Protein AF-A0A9E2QJY9-F1 (afdb_monomer)

Secondary structure (DSSP, 8-state):
-HHHHHHHHHHHHHHHHHHHHHHHHHHHHHHHHHHHHHHHHTT---HHHHHHHHHHHHHHHHH-TT-HHHHHHHHHHHHHHHHTT-HHHHHHHHHHHHHH-TTSHHHHHHHHHHHHHHHHTS--HHHHHHHHHHHHHHHTTT-HHHHHHHHHHHHSTT--HHHHHHHHHHHHHHHHHHH--

Solvent-accessible surface area (backbone atoms only — not comparable to full-atom values): 9740 Å² total; per-residue (Å²): 113,76,67,60,57,54,56,54,56,61,58,58,60,58,60,60,53,53,59,54,48,54,55,48,54,54,52,53,52,49,51,48,53,53,50,48,51,54,36,46,76,72,76,41,84,56,62,68,59,50,52,50,48,46,51,54,42,50,52,51,26,70,77,34,60,83,42,66,65,29,38,50,49,37,50,53,47,22,52,55,26,46,79,67,70,38,48,72,62,15,43,56,41,32,52,46,29,40,73,61,30,56,88,37,84,48,20,60,51,25,31,50,50,42,16,48,42,22,34,75,73,67,64,35,45,69,59,13,53,51,29,43,49,52,35,51,74,77,40,36,86,78,42,62,68,62,37,51,51,49,55,50,47,66,77,44,66,76,58,51,72,68,56,50,51,52,54,53,52,52,53,53,51,55,55,51,54,67,73,76,108

pLDDT: mean 89.83, std 12.79, range [45.81, 98.62]

Nearest PDB structures (foldseek):
  5efr-assembly1_A  TM=7.325E-01  e=1.015E-02  Rhodothermus marinus
  2xev-assembly1_A  TM=7.440E-01  e=3.493E-02  Xanthomonas campestris
  6lys-assembly1_D  TM=7.022E-01  e=4.519E-02  Escherichia coli K-12
  3qky-assembly1_A  TM=4.818E-01  e=6.724E-03  Rhodothermus marinus DSM 4252
  8adg-assembly1_D  TM=6.715E-01  e=1.403E-01  Escherichia coli K-12

Structure (mmCIF, N/CA/C/O backbone):
data_AF-A0A9E2QJY9-F1
#
_entry.id   AF-A0A9E2QJY9-F1
#
loop_
_atom_site.group_PDB
_atom_site.id
_atom_site.type_symbol
_atom_site.label_atom_id
_atom_site.label_alt_id
_atom_site.label_comp_id
_atom_site.label_asym_id
_atom_site.label_entity_id
_atom_site.label_seq_id
_atom_site.pdbx_PDB_ins_code
_atom_site.Cartn_x
_atom_site.Cartn_y
_atom_site.Cartn_z
_atom_site.occupancy
_atom_site.B_iso_or_equiv
_atom_site.auth_seq_id
_atom_site.auth_comp_id
_atom_site.auth_asym_id
_atom_site.auth_atom_id
_atom_site.pdbx_PDB_model_num
ATOM 1 N N . MET A 1 1 ? 27.625 -37.042 -28.806 1.00 55.66 1 MET A N 1
ATOM 2 C CA . MET A 1 1 ? 28.370 -36.495 -27.646 1.00 55.66 1 MET A CA 1
ATOM 3 C C . MET A 1 1 ? 28.854 -35.054 -27.861 1.00 55.66 1 MET A C 1
ATOM 5 O O . MET A 1 1 ? 28.516 -34.231 -27.030 1.00 55.66 1 MET A O 1
ATOM 9 N N . ARG A 1 2 ? 29.532 -34.687 -28.970 1.00 52.53 2 ARG A N 1
ATOM 10 C CA . ARG A 1 2 ? 29.969 -33.284 -29.223 1.00 52.53 2 ARG A CA 1
ATOM 11 C C . ARG A 1 2 ? 28.833 -32.258 -29.408 1.00 52.53 2 ARG A C 1
ATOM 13 O O . ARG A 1 2 ? 28.999 -31.115 -29.020 1.00 52.53 2 ARG A O 1
ATOM 20 N N . TYR A 1 3 ? 27.671 -32.642 -29.941 1.00 50.72 3 TYR A N 1
ATOM 21 C CA . TYR A 1 3 ? 26.527 -31.722 -30.095 1.00 50.72 3 TYR A CA 1
ATOM 22 C C . TYR A 1 3 ? 25.765 -31.462 -28.783 1.00 50.72 3 TYR A C 1
ATOM 24 O O . TYR A 1 3 ? 25.207 -30.385 -28.604 1.00 50.72 3 TYR A O 1
ATOM 32 N N . LEU A 1 4 ? 25.810 -32.406 -27.832 1.00 45.81 4 LEU A N 1
ATOM 33 C CA . LEU A 1 4 ? 25.201 -32.247 -26.504 1.00 45.81 4 LEU A CA 1
ATOM 34 C C . LEU A 1 4 ? 25.942 -31.184 -25.673 1.00 45.81 4 LEU A C 1
ATOM 36 O O . LEU A 1 4 ? 25.318 -30.420 -24.944 1.00 45.81 4 LEU A O 1
ATOM 40 N N . THR A 1 5 ? 27.268 -31.097 -25.825 1.00 49.28 5 THR A N 1
ATOM 41 C CA . THR A 1 5 ? 28.099 -30.105 -25.128 1.00 49.28 5 THR A CA 1
ATOM 42 C C . THR A 1 5 ? 27.927 -28.693 -25.695 1.00 49.28 5 THR A C 1
ATOM 44 O O . THR A 1 5 ? 27.894 -27.743 -24.922 1.00 49.28 5 THR A O 1
ATOM 47 N N . TYR A 1 6 ? 27.732 -28.530 -27.013 1.00 53.91 6 TYR A N 1
ATOM 48 C CA . TYR A 1 6 ? 27.397 -27.217 -27.594 1.00 53.91 6 TYR A CA 1
ATOM 49 C C . TYR A 1 6 ? 25.983 -26.757 -27.213 1.00 53.91 6 TYR A C 1
ATOM 51 O O . TYR A 1 6 ? 25.780 -25.573 -26.950 1.00 53.91 6 TYR A O 1
ATOM 59 N N . SER A 1 7 ? 25.029 -27.688 -27.101 1.00 55.06 7 SER A N 1
ATOM 60 C CA . SER A 1 7 ? 23.661 -27.377 -26.670 1.00 55.06 7 SER A CA 1
ATOM 61 C C . SER A 1 7 ? 23.597 -26.836 -25.234 1.00 55.06 7 SER A C 1
ATOM 63 O O . SER A 1 7 ? 22.768 -25.978 -24.952 1.00 55.06 7 SER A O 1
ATOM 65 N N . LEU A 1 8 ? 24.489 -27.275 -24.336 1.00 52.56 8 LEU A N 1
ATOM 66 C CA . LEU A 1 8 ? 24.578 -26.764 -22.959 1.00 52.56 8 LEU A CA 1
ATOM 67 C C . LEU A 1 8 ? 25.229 -25.370 -22.869 1.00 52.56 8 LEU A C 1
ATOM 69 O O . LEU A 1 8 ? 24.851 -24.572 -22.015 1.00 52.56 8 LEU A O 1
ATOM 73 N N . ILE A 1 9 ? 26.165 -25.044 -23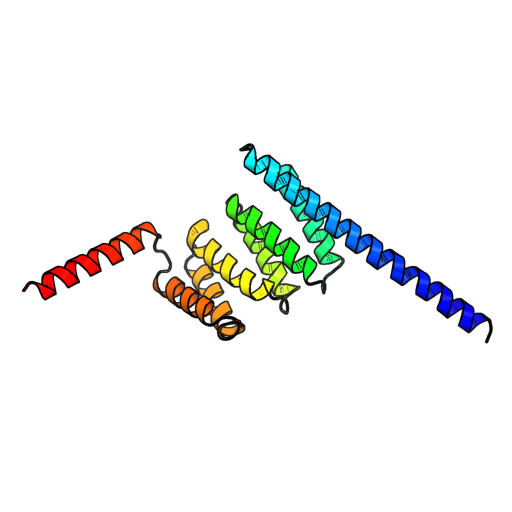.767 1.00 55.25 9 ILE A N 1
ATOM 74 C CA . ILE A 1 9 ? 26.870 -23.748 -23.773 1.00 55.25 9 ILE A CA 1
ATOM 75 C C . ILE A 1 9 ? 25.975 -22.616 -24.311 1.00 55.25 9 ILE A C 1
ATOM 77 O O . ILE A 1 9 ? 26.031 -21.497 -23.804 1.00 55.25 9 ILE A O 1
ATOM 81 N N . VAL A 1 10 ? 25.101 -22.894 -25.286 1.00 54.91 10 VAL A N 1
ATOM 82 C CA . VAL A 1 10 ? 24.180 -21.885 -25.850 1.00 54.91 10 VAL A CA 1
ATOM 83 C C . VAL A 1 10 ? 23.044 -21.528 -24.877 1.00 54.91 10 VAL A C 1
ATOM 85 O O . VAL A 1 10 ? 22.648 -20.367 -24.801 1.00 54.91 10 VAL A O 1
ATOM 88 N N . ILE A 1 11 ? 22.571 -22.482 -24.065 1.00 54.56 11 ILE A N 1
ATOM 89 C CA . ILE A 1 11 ? 21.522 -22.247 -23.054 1.00 54.56 11 ILE A CA 1
ATOM 90 C C . ILE A 1 11 ? 22.051 -21.393 -21.881 1.00 54.56 11 ILE A C 1
ATOM 92 O O . ILE A 1 11 ? 21.324 -20.553 -21.351 1.00 54.56 11 ILE A O 1
ATOM 96 N N . GLY A 1 12 ? 23.334 -21.525 -21.520 1.00 52.91 12 GLY A N 1
ATOM 97 C CA . GLY A 1 12 ? 23.960 -20.729 -20.452 1.00 52.91 12 GLY A CA 1
ATOM 98 C C . GLY A 1 12 ? 24.120 -19.231 -20.766 1.00 52.91 12 GLY A C 1
ATOM 99 O O . GLY A 1 12 ? 24.096 -18.408 -19.853 1.00 52.91 12 GLY A O 1
ATOM 100 N N . LEU A 1 13 ? 24.231 -18.852 -22.046 1.00 54.75 13 LEU A N 1
ATOM 101 C CA . LEU A 1 13 ? 24.382 -17.453 -22.481 1.00 54.75 13 LEU A CA 1
ATOM 102 C C . LEU A 1 13 ? 23.067 -16.650 -22.434 1.00 54.75 13 LEU A C 1
ATOM 104 O O . LEU A 1 13 ? 23.107 -15.443 -22.206 1.00 54.75 13 LEU A O 1
ATOM 108 N N . PHE A 1 14 ? 21.906 -17.301 -22.573 1.00 54.91 14 PHE A N 1
ATOM 109 C CA . PHE A 1 14 ? 20.594 -16.634 -22.512 1.00 54.91 14 PHE A CA 1
ATOM 110 C C . PHE A 1 14 ? 20.150 -16.269 -21.086 1.00 54.91 14 PHE A C 1
ATOM 112 O O . PHE A 1 14 ? 19.439 -15.285 -20.893 1.00 54.91 14 PHE A O 1
ATOM 119 N N . ALA A 1 15 ? 20.592 -17.009 -20.067 1.00 56.97 15 ALA A N 1
ATOM 120 C CA . ALA A 1 15 ? 20.205 -16.731 -18.681 1.00 56.97 15 ALA A CA 1
ATOM 121 C C . ALA A 1 15 ? 20.888 -15.470 -18.103 1.00 56.97 15 ALA A C 1
ATOM 123 O O . ALA A 1 15 ? 20.321 -14.788 -17.249 1.00 56.97 15 ALA A O 1
ATOM 124 N N . MET A 1 16 ? 22.091 -15.117 -18.581 1.00 55.09 16 MET A N 1
ATOM 125 C CA . MET A 1 16 ? 22.857 -13.974 -18.054 1.00 55.09 16 MET A CA 1
ATOM 126 C C . MET A 1 16 ? 22.413 -12.609 -18.609 1.00 55.09 16 MET A C 1
ATOM 128 O O . MET A 1 16 ? 22.598 -11.580 -17.950 1.00 55.09 16 MET A O 1
ATOM 132 N N . THR A 1 17 ? 21.790 -12.571 -19.790 1.00 65.31 17 THR A N 1
ATOM 133 C CA . THR A 1 17 ? 21.293 -11.322 -20.395 1.00 65.31 17 THR A CA 1
ATOM 134 C C . THR A 1 17 ? 19.993 -10.854 -19.739 1.00 65.31 17 THR A C 1
ATOM 136 O O . THR A 1 17 ? 19.849 -9.666 -19.450 1.00 65.31 17 THR A O 1
ATOM 139 N N . SER A 1 18 ? 19.094 -11.785 -19.403 1.00 72.00 18 SER A N 1
ATOM 140 C CA . SER A 1 18 ? 17.811 -11.493 -18.746 1.00 72.00 18 SER A CA 1
ATOM 141 C C . SER A 1 18 ? 17.984 -10.856 -17.359 1.00 72.00 18 SER A C 1
ATOM 143 O O . SER A 1 18 ? 17.398 -9.809 -17.078 1.00 72.00 18 SER A O 1
ATOM 145 N N . CYS A 1 19 ? 18.868 -11.399 -16.513 1.00 80.19 19 CYS A N 1
ATOM 146 C CA . CYS A 1 19 ? 19.144 -10.819 -15.191 1.00 80.19 19 CYS A CA 1
ATOM 147 C C . CYS A 1 19 ? 19.730 -9.400 -15.276 1.00 80.19 19 CYS A C 1
ATOM 149 O O . CYS A 1 19 ? 19.378 -8.531 -14.476 1.00 80.19 19 CYS A O 1
ATOM 151 N N . THR A 1 20 ? 20.604 -9.152 -16.256 1.00 84.88 20 THR A N 1
ATOM 152 C CA . THR A 1 20 ? 21.191 -7.823 -16.488 1.00 84.88 20 THR A CA 1
ATOM 153 C C . THR A 1 20 ? 20.129 -6.820 -16.938 1.00 84.88 20 THR A C 1
ATOM 155 O O . THR A 1 20 ? 20.084 -5.701 -16.424 1.00 84.88 20 THR A O 1
ATOM 158 N N . GLN A 1 21 ? 19.240 -7.234 -17.845 1.00 88.88 21 GLN A N 1
ATOM 159 C CA . GLN A 1 21 ? 18.157 -6.394 -18.351 1.00 88.88 21 GLN A CA 1
ATOM 160 C C . GLN A 1 21 ? 17.148 -6.038 -17.251 1.00 88.88 21 GLN A C 1
ATOM 162 O O . GLN A 1 21 ? 16.869 -4.857 -17.057 1.00 88.88 21 GLN A O 1
ATOM 167 N N . LYS A 1 22 ? 16.690 -7.018 -16.461 1.00 91.75 22 LYS A N 1
ATOM 168 C CA . LYS A 1 22 ? 15.769 -6.785 -15.336 1.00 91.75 22 LYS A CA 1
ATOM 169 C C . LYS A 1 22 ? 16.330 -5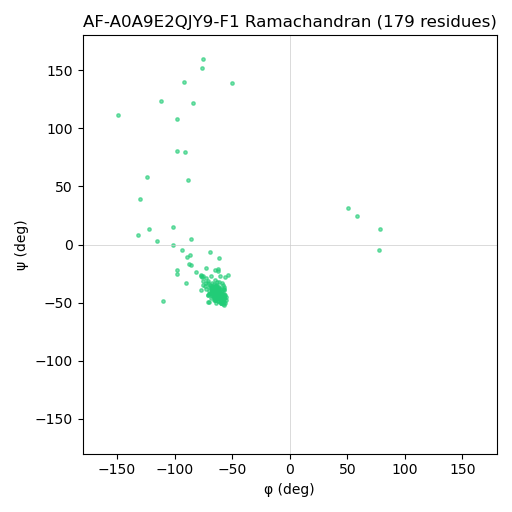.790 -14.317 1.00 91.75 22 LYS A C 1
ATOM 171 O O . LYS A 1 22 ? 15.618 -4.912 -13.833 1.00 91.75 22 LYS A O 1
ATOM 176 N N . LYS A 1 23 ? 17.621 -5.914 -13.979 1.00 92.94 23 LYS A N 1
ATOM 177 C CA . LYS A 1 23 ? 18.289 -4.994 -13.043 1.00 92.94 23 LYS A CA 1
ATOM 178 C C . LYS A 1 23 ? 18.319 -3.565 -13.585 1.00 92.94 23 LYS A C 1
ATOM 180 O O . LYS A 1 23 ? 18.124 -2.623 -12.819 1.00 92.94 23 LYS A O 1
ATOM 185 N N . LYS A 1 24 ? 18.578 -3.410 -14.885 1.00 94.75 24 LYS A N 1
ATOM 186 C CA . LYS A 1 24 ? 18.562 -2.108 -15.554 1.00 94.75 24 LYS A CA 1
ATOM 187 C C . LYS A 1 24 ? 17.155 -1.507 -15.560 1.00 94.75 24 LYS A C 1
ATOM 189 O O . LYS A 1 24 ? 17.009 -0.365 -15.151 1.00 94.75 24 LYS A O 1
ATOM 194 N N . GLU A 1 25 ? 16.147 -2.286 -15.941 1.00 95.31 25 GLU A N 1
ATOM 195 C CA . GLU A 1 25 ? 14.741 -1.860 -15.974 1.00 95.31 25 GLU A CA 1
ATOM 196 C C . GLU A 1 25 ? 14.269 -1.370 -14.597 1.00 95.31 25 GLU A C 1
ATOM 198 O O . GLU A 1 25 ? 13.794 -0.243 -14.466 1.00 95.31 25 GLU A O 1
ATOM 203 N N . TYR A 1 26 ? 14.525 -2.150 -13.539 1.00 95.69 26 TYR A N 1
ATOM 204 C CA . TYR A 1 26 ? 14.234 -1.738 -12.162 1.00 95.69 26 TYR A CA 1
ATOM 205 C C . TYR A 1 26 ? 14.939 -0.423 -11.788 1.00 95.69 26 TYR A C 1
ATOM 207 O O . TYR A 1 26 ? 14.333 0.464 -11.187 1.00 95.69 26 TYR A O 1
ATOM 215 N N . ALA A 1 27 ? 16.223 -0.279 -12.137 1.00 96.94 27 ALA A N 1
ATOM 216 C CA . ALA A 1 27 ? 16.986 0.932 -11.841 1.00 96.94 27 ALA A CA 1
ATOM 217 C C . ALA A 1 27 ? 16.457 2.158 -12.600 1.00 96.94 27 ALA A C 1
ATOM 219 O O . ALA A 1 27 ? 16.452 3.259 -12.051 1.00 96.94 27 ALA A O 1
ATOM 220 N N . ASP A 1 28 ? 16.009 1.985 -13.841 1.00 97.81 28 ASP A N 1
ATOM 221 C CA . ASP A 1 28 ? 15.441 3.070 -14.637 1.00 97.81 28 ASP A CA 1
ATOM 222 C C . ASP A 1 28 ? 14.075 3.506 -14.083 1.00 97.81 28 ASP A C 1
ATOM 224 O O . ASP A 1 28 ? 13.846 4.706 -13.933 1.00 97.81 28 ASP A O 1
ATOM 228 N N . ILE A 1 29 ? 13.231 2.567 -13.641 1.00 98.12 29 ILE A N 1
ATOM 229 C CA . ILE A 1 29 ? 11.975 2.878 -12.938 1.00 98.12 29 ILE A CA 1
ATOM 230 C C . ILE A 1 29 ? 12.237 3.632 -11.625 1.00 98.12 29 ILE A C 1
ATOM 232 O O . ILE A 1 29 ? 11.549 4.607 -11.325 1.00 98.12 29 ILE A O 1
ATOM 236 N N . GLN A 1 30 ? 13.246 3.236 -10.842 1.00 97.69 30 GLN A N 1
ATOM 237 C CA . GLN A 1 30 ? 13.597 3.964 -9.614 1.00 97.69 30 GLN A CA 1
ATOM 238 C C . GLN A 1 30 ? 13.991 5.418 -9.907 1.00 97.69 30 GLN A C 1
ATOM 240 O O . GLN A 1 30 ? 13.488 6.320 -9.245 1.00 97.69 30 GLN A O 1
ATOM 245 N N . LYS A 1 31 ? 14.768 5.677 -10.967 1.00 97.94 31 LYS A N 1
ATOM 246 C CA . LYS A 1 31 ? 15.074 7.0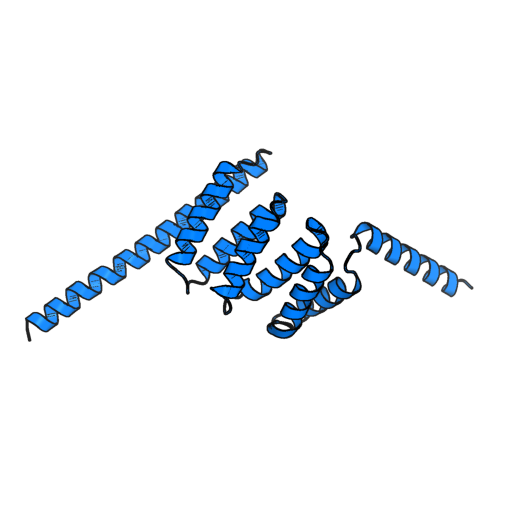59 -11.386 1.00 97.94 31 LYS A CA 1
ATOM 247 C C . LYS A 1 31 ? 13.821 7.851 -11.769 1.00 97.94 31 LYS A C 1
ATOM 249 O O . LYS A 1 31 ? 13.787 9.069 -11.584 1.00 97.94 31 LYS A O 1
ATOM 254 N N . MET A 1 32 ? 12.798 7.195 -12.323 1.00 97.38 32 MET A N 1
ATOM 255 C CA . MET A 1 32 ? 11.519 7.852 -12.609 1.00 97.38 32 MET A CA 1
ATOM 256 C C . MET A 1 32 ? 10.797 8.243 -11.315 1.00 97.38 32 MET A C 1
ATOM 258 O O . MET A 1 32 ? 10.292 9.362 -11.222 1.00 97.38 32 MET A O 1
ATOM 262 N N . PHE A 1 33 ? 10.799 7.381 -10.295 1.00 96.00 33 PHE A N 1
ATOM 263 C CA . PHE A 1 33 ? 10.293 7.739 -8.965 1.00 96.00 33 PHE A CA 1
ATOM 264 C C . PHE A 1 33 ? 11.095 8.876 -8.318 1.00 96.00 33 PHE A C 1
ATOM 266 O O . PHE A 1 33 ? 10.489 9.812 -7.799 1.00 96.00 33 PHE A O 1
ATOM 273 N N . ASP A 1 34 ? 12.425 8.862 -8.415 1.00 95.38 34 ASP A N 1
ATOM 274 C CA . ASP A 1 34 ? 13.268 9.958 -7.918 1.00 95.38 34 ASP A CA 1
ATOM 275 C C . ASP A 1 34 ? 12.918 11.282 -8.616 1.00 95.38 34 ASP A C 1
ATOM 277 O O . ASP A 1 34 ? 12.766 12.324 -7.978 1.00 95.38 34 ASP A O 1
ATOM 281 N N . THR A 1 35 ? 12.709 11.236 -9.934 1.00 94.56 35 THR A N 1
ATOM 282 C CA . THR A 1 35 ? 12.303 12.404 -10.728 1.00 94.56 35 THR A CA 1
ATOM 283 C C . THR A 1 35 ? 10.923 12.923 -10.315 1.00 94.56 35 THR A C 1
ATOM 285 O O . THR A 1 35 ? 10.734 14.138 -10.233 1.00 94.56 35 THR A O 1
ATOM 288 N N . LEU A 1 36 ? 9.962 12.035 -10.032 1.00 92.12 36 LEU A N 1
ATOM 289 C CA . LEU A 1 36 ? 8.663 12.420 -9.468 1.00 92.12 36 LEU A CA 1
ATOM 290 C C . LEU A 1 36 ? 8.840 13.120 -8.117 1.00 92.12 36 LEU A C 1
ATOM 292 O O . LEU A 1 36 ? 8.309 14.213 -7.930 1.00 92.12 36 LEU A O 1
ATOM 296 N N . GLY A 1 37 ? 9.642 12.544 -7.218 1.00 90.19 37 GLY A N 1
ATOM 297 C CA . GLY A 1 37 ? 9.929 13.124 -5.907 1.00 90.19 37 GLY A CA 1
ATOM 298 C C . GLY A 1 37 ? 10.516 14.535 -5.998 1.00 90.19 37 GLY A C 1
ATOM 299 O O . GLY A 1 37 ? 10.051 15.439 -5.304 1.00 90.19 37 GLY A O 1
ATOM 300 N N . LEU A 1 38 ? 11.472 14.758 -6.905 1.00 91.06 38 LEU A N 1
ATOM 301 C CA . LEU A 1 38 ? 12.063 16.082 -7.140 1.00 91.06 38 LEU A CA 1
ATOM 302 C C . LEU A 1 38 ? 11.041 17.102 -7.662 1.00 91.06 38 LEU A C 1
ATOM 304 O O . LEU A 1 38 ? 11.021 18.242 -7.201 1.00 91.06 38 LEU A O 1
ATOM 308 N N . LYS A 1 39 ? 10.169 16.706 -8.598 1.00 87.69 39 LYS A N 1
ATOM 309 C CA . LYS A 1 39 ? 9.112 17.588 -9.125 1.00 87.69 39 LYS A CA 1
ATOM 310 C C . LYS A 1 39 ? 8.094 17.962 -8.045 1.00 87.69 39 LYS A C 1
ATOM 312 O O . LYS A 1 39 ? 7.726 19.131 -7.930 1.00 87.69 39 LYS A O 1
ATOM 317 N N . ILE A 1 40 ? 7.715 17.001 -7.204 1.00 85.69 40 ILE A N 1
ATOM 318 C CA . ILE A 1 40 ? 6.808 17.227 -6.071 1.00 85.69 40 ILE A CA 1
ATOM 319 C C . ILE A 1 40 ? 7.432 18.199 -5.062 1.00 85.69 40 ILE A C 1
ATOM 321 O O . ILE A 1 40 ? 6.754 19.121 -4.613 1.00 85.69 40 ILE A O 1
ATOM 325 N N . GLN A 1 41 ? 8.727 18.063 -4.753 1.00 87.44 41 GLN A N 1
ATOM 326 C CA . GLN A 1 41 ? 9.446 19.011 -3.885 1.00 87.44 41 GLN A CA 1
ATOM 327 C C . GLN A 1 41 ? 9.458 20.441 -4.442 1.00 87.44 41 GLN A C 1
ATOM 329 O O . GLN A 1 41 ? 9.524 21.400 -3.679 1.00 87.44 41 GLN A O 1
ATOM 334 N N . GLN A 1 42 ? 9.359 20.591 -5.762 1.00 88.06 42 GLN A N 1
ATOM 335 C CA . GLN A 1 42 ? 9.243 21.882 -6.442 1.00 88.06 42 GLN A CA 1
ATOM 336 C C . GLN A 1 42 ? 7.792 22.392 -6.530 1.00 88.06 42 GLN A C 1
ATOM 338 O O . GLN A 1 42 ? 7.542 23.421 -7.154 1.00 88.06 42 GLN A O 1
ATOM 343 N N . GLY A 1 43 ? 6.831 21.693 -5.916 1.00 83.00 43 GLY A N 1
ATOM 344 C CA . GLY A 1 43 ? 5.411 22.050 -5.916 1.00 83.00 43 GLY A CA 1
ATOM 345 C C . GLY A 1 43 ? 4.671 21.693 -7.208 1.00 83.00 43 GLY A C 1
ATOM 346 O O . GLY A 1 43 ? 3.557 22.170 -7.419 1.00 83.00 43 GLY A O 1
ATOM 347 N N . TYR A 1 44 ? 5.265 20.871 -8.078 1.00 83.00 44 TYR A N 1
ATOM 348 C CA . TYR A 1 44 ? 4.701 20.508 -9.376 1.00 83.00 44 TYR A CA 1
ATOM 349 C C . TYR A 1 44 ? 4.287 19.033 -9.420 1.00 83.00 44 TYR A C 1
ATOM 351 O O . TYR A 1 44 ? 5.107 18.133 -9.230 1.00 83.00 44 TYR A O 1
ATOM 359 N N . ILE A 1 45 ? 3.012 18.782 -9.727 1.00 80.62 45 ILE A N 1
ATOM 360 C CA . ILE A 1 45 ? 2.496 17.434 -9.986 1.00 80.62 45 ILE A CA 1
ATOM 361 C C . ILE A 1 45 ? 2.461 17.220 -11.497 1.00 80.62 45 ILE A C 1
ATOM 363 O O . ILE A 1 45 ? 1.619 17.768 -12.205 1.00 80.62 45 ILE A O 1
ATOM 367 N N . ASP A 1 46 ? 3.375 16.391 -11.990 1.00 89.94 46 ASP A N 1
ATOM 368 C CA . ASP A 1 46 ? 3.417 15.993 -13.394 1.00 89.94 46 ASP A CA 1
ATOM 369 C C . ASP A 1 46 ? 2.592 14.723 -13.611 1.00 89.94 46 ASP A C 1
ATOM 371 O O . ASP A 1 46 ? 3.131 13.615 -13.663 1.00 89.94 46 ASP A O 1
ATOM 375 N N . THR A 1 47 ? 1.270 14.862 -13.711 1.00 90.56 47 THR A N 1
ATOM 376 C CA . THR A 1 47 ? 0.368 13.710 -13.874 1.00 90.56 47 THR A CA 1
ATOM 377 C C . THR A 1 47 ? 0.690 12.895 -15.131 1.00 90.56 47 THR A C 1
ATOM 379 O O . THR A 1 47 ? 0.562 11.672 -15.123 1.00 90.56 47 THR A O 1
ATOM 382 N N . ALA A 1 48 ? 1.162 13.538 -16.205 1.00 93.38 48 ALA A N 1
ATOM 383 C CA . ALA A 1 48 ? 1.577 12.838 -17.419 1.00 93.38 48 ALA A CA 1
ATOM 384 C C . ALA A 1 48 ? 2.806 11.954 -17.159 1.00 93.38 48 ALA A C 1
ATOM 386 O O . ALA A 1 48 ? 2.826 10.784 -17.552 1.00 93.38 48 ALA A O 1
ATOM 387 N N . TYR A 1 49 ? 3.809 12.483 -16.457 1.00 94.88 49 TYR A N 1
ATOM 388 C CA . TYR A 1 49 ? 4.988 11.712 -16.077 1.00 94.88 49 TYR A CA 1
ATOM 389 C C . TYR A 1 49 ? 4.660 10.620 -15.050 1.00 94.88 49 TYR A C 1
ATOM 391 O O . TYR A 1 49 ? 5.173 9.514 -15.181 1.00 94.88 49 TYR A O 1
ATOM 399 N N . LEU A 1 50 ? 3.761 10.875 -14.093 1.00 94.62 50 LEU A N 1
ATOM 400 C CA . LEU A 1 50 ? 3.272 9.863 -13.149 1.00 94.62 50 LEU A CA 1
ATOM 401 C C . LEU A 1 50 ? 2.600 8.696 -13.880 1.00 94.62 50 LEU A C 1
ATOM 403 O O . LEU A 1 50 ? 2.973 7.544 -13.665 1.00 94.62 50 LEU A O 1
ATOM 407 N N . ASN A 1 51 ? 1.671 8.988 -14.794 1.00 94.94 51 ASN A N 1
ATOM 408 C CA . ASN A 1 51 ? 0.995 7.965 -15.593 1.00 94.94 51 ASN A CA 1
ATOM 409 C C . ASN A 1 51 ? 1.988 7.163 -16.440 1.00 94.94 51 ASN A C 1
ATOM 411 O O . ASN A 1 51 ? 1.861 5.943 -16.546 1.00 94.94 51 ASN A O 1
ATOM 415 N N . LYS A 1 52 ? 3.009 7.829 -16.994 1.00 96.94 52 LYS A N 1
ATOM 416 C CA . LYS A 1 52 ? 4.102 7.152 -17.696 1.00 96.94 52 LYS A CA 1
ATOM 417 C C . LYS A 1 52 ? 4.874 6.217 -16.760 1.00 96.94 52 LYS A C 1
ATOM 419 O O . LYS A 1 52 ? 5.063 5.059 -17.107 1.00 96.94 52 LYS A O 1
ATOM 424 N N . THR A 1 53 ? 5.279 6.678 -15.576 1.00 97.38 53 THR A N 1
ATOM 425 C CA . THR A 1 53 ? 5.971 5.840 -14.580 1.00 97.38 53 THR A CA 1
ATOM 426 C C . THR A 1 53 ? 5.135 4.622 -14.195 1.00 97.38 53 THR A C 1
ATOM 428 O O . THR A 1 53 ? 5.653 3.512 -14.151 1.00 97.38 53 THR A O 1
ATOM 431 N N . ILE A 1 54 ? 3.833 4.802 -13.968 1.00 97.56 54 ILE A N 1
ATOM 432 C CA . ILE A 1 54 ? 2.923 3.700 -13.630 1.00 97.56 54 ILE A CA 1
ATOM 433 C C . ILE A 1 54 ? 2.815 2.698 -14.783 1.00 97.56 54 ILE A C 1
ATOM 435 O O . ILE A 1 54 ? 2.769 1.496 -14.530 1.00 97.56 54 ILE A O 1
ATOM 439 N N . ALA A 1 55 ? 2.784 3.159 -16.035 1.00 97.88 55 ALA A N 1
ATOM 440 C CA . ALA A 1 55 ? 2.766 2.269 -17.192 1.00 97.88 55 ALA A CA 1
ATOM 441 C C . ALA A 1 55 ? 4.032 1.394 -17.260 1.00 97.88 55 ALA A C 1
ATOM 443 O O . ALA A 1 55 ? 3.913 0.183 -17.432 1.00 97.88 55 ALA A O 1
ATOM 444 N N . GLU A 1 56 ? 5.215 1.973 -17.033 1.00 98.38 56 GLU A N 1
ATOM 445 C CA . GLU A 1 56 ? 6.482 1.221 -16.972 1.00 98.38 56 GLU A CA 1
ATOM 446 C C . GLU A 1 56 ? 6.505 0.230 -15.795 1.00 98.38 56 GLU A C 1
ATOM 448 O O . GLU A 1 56 ? 6.956 -0.904 -15.934 1.00 98.38 56 GLU A O 1
ATOM 453 N N . VAL A 1 57 ? 5.957 0.611 -14.635 1.00 98.31 57 VAL A N 1
ATOM 454 C CA . VAL A 1 57 ? 5.829 -0.294 -13.479 1.00 98.31 57 VAL A CA 1
ATOM 455 C C . VAL A 1 57 ? 4.887 -1.462 -13.774 1.00 98.31 57 VAL A C 1
ATOM 457 O O . VAL A 1 57 ? 5.193 -2.595 -13.404 1.00 98.31 57 VAL A O 1
ATOM 460 N N . LYS A 1 58 ? 3.749 -1.212 -14.436 1.00 97.62 58 LYS A N 1
ATOM 461 C CA . LYS A 1 58 ? 2.820 -2.275 -14.851 1.00 97.62 58 LYS A CA 1
ATOM 462 C C . LYS A 1 58 ? 3.495 -3.235 -15.826 1.00 97.62 58 LYS A C 1
ATOM 464 O O . LYS A 1 58 ? 3.424 -4.436 -15.601 1.00 97.62 58 LYS A O 1
ATOM 469 N N . HIS A 1 59 ? 4.203 -2.703 -16.823 1.00 96.88 59 HIS A N 1
ATOM 470 C CA . HIS A 1 59 ? 4.989 -3.505 -17.759 1.00 96.88 59 HIS A CA 1
ATOM 471 C C . HIS A 1 59 ? 6.014 -4.382 -17.027 1.00 96.88 59 HIS A C 1
ATOM 473 O O . HIS A 1 59 ? 6.017 -5.597 -17.203 1.00 96.88 59 HIS A O 1
ATOM 479 N N . TYR A 1 60 ? 6.811 -3.797 -16.128 1.00 96.88 60 TYR A N 1
ATOM 480 C CA . TYR A 1 60 ? 7.762 -4.551 -15.308 1.00 96.88 60 TYR A CA 1
ATOM 481 C C . TYR A 1 60 ? 7.072 -5.666 -14.510 1.00 96.88 60 TYR A C 1
ATOM 483 O O . TYR A 1 60 ? 7.571 -6.784 -14.426 1.00 96.88 60 TYR A O 1
ATOM 491 N N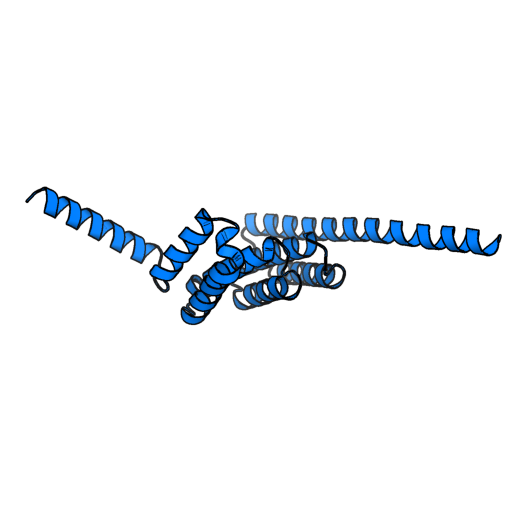 . ALA A 1 61 ? 5.919 -5.382 -13.905 1.00 96.88 61 ALA A N 1
ATOM 492 C CA . ALA A 1 61 ? 5.196 -6.378 -13.127 1.00 96.88 61 ALA A CA 1
ATOM 493 C C . ALA A 1 61 ? 4.634 -7.522 -13.981 1.00 96.88 61 ALA A C 1
ATOM 495 O O . ALA A 1 61 ? 4.641 -8.665 -13.523 1.00 96.88 61 ALA A O 1
ATOM 496 N N . ASP A 1 62 ? 4.179 -7.225 -15.197 1.00 95.38 62 ASP A N 1
ATOM 497 C CA . ASP A 1 62 ? 3.660 -8.223 -16.134 1.00 95.38 62 ASP A CA 1
ATOM 498 C C . ASP A 1 62 ? 4.782 -9.131 -16.674 1.00 95.38 62 ASP A C 1
ATOM 500 O O . ASP A 1 62 ? 4.587 -10.342 -16.792 1.00 95.38 62 ASP A O 1
ATOM 504 N N . GLU A 1 63 ? 5.978 -8.582 -16.905 1.00 94.50 63 GLU A N 1
ATOM 505 C CA . GLU A 1 63 ? 7.163 -9.346 -17.326 1.00 94.50 63 GLU A CA 1
ATOM 506 C C . GLU A 1 63 ? 7.797 -10.153 -16.176 1.00 94.50 63 GLU A C 1
ATOM 508 O O . GLU A 1 63 ? 8.402 -11.207 -16.399 1.00 94.50 63 GLU A O 1
ATOM 513 N N . HIS A 1 64 ? 7.637 -9.695 -14.927 1.00 91.75 64 HIS A N 1
ATOM 514 C CA . HIS A 1 64 ? 8.250 -10.297 -13.735 1.00 91.75 64 HIS A CA 1
ATOM 515 C C . HIS A 1 64 ? 7.209 -10.690 -12.657 1.00 91.75 64 HIS A C 1
ATOM 517 O O . HIS A 1 64 ? 7.339 -10.282 -11.498 1.00 91.75 64 HIS A O 1
ATOM 523 N N . PRO A 1 65 ? 6.212 -11.549 -12.963 1.00 89.19 65 PRO A N 1
ATOM 524 C CA . PRO A 1 65 ? 5.021 -11.776 -12.125 1.00 89.19 65 PRO A CA 1
ATOM 525 C C . PRO A 1 65 ? 5.280 -12.503 -10.794 1.00 89.19 65 PRO A C 1
ATOM 527 O O . PRO A 1 65 ? 4.378 -12.660 -9.982 1.00 89.19 65 PRO A O 1
ATOM 530 N N . LYS A 1 66 ? 6.505 -12.984 -10.556 1.00 85.56 66 LYS A N 1
ATOM 531 C CA . LYS A 1 66 ? 6.916 -13.629 -9.293 1.00 85.56 66 LYS A CA 1
ATOM 532 C C . LYS A 1 66 ? 7.992 -12.844 -8.546 1.00 85.56 66 LYS A C 1
ATOM 534 O O . LYS A 1 66 ? 8.502 -13.316 -7.532 1.00 85.56 66 LYS A O 1
ATOM 539 N N . ASP A 1 67 ? 8.388 -11.683 -9.062 1.00 89.06 67 ASP A N 1
ATOM 540 C CA . ASP A 1 67 ? 9.420 -10.869 -8.436 1.00 89.06 67 ASP A CA 1
ATOM 541 C C . ASP A 1 67 ? 8.802 -9.990 -7.344 1.00 89.06 67 ASP A C 1
ATOM 543 O O . ASP A 1 67 ? 7.921 -9.169 -7.597 1.00 89.06 67 ASP A O 1
ATOM 547 N N . SER A 1 68 ? 9.285 -10.125 -6.110 1.00 87.62 68 SER A N 1
ATOM 548 C CA . SER A 1 68 ? 8.827 -9.289 -4.997 1.00 87.62 68 SER A CA 1
ATOM 549 C C . SER A 1 68 ? 9.135 -7.802 -5.214 1.00 87.62 68 SER A C 1
ATOM 551 O O . SER A 1 68 ? 8.461 -6.944 -4.635 1.00 87.62 68 SER A O 1
ATOM 553 N N . LEU A 1 69 ? 10.102 -7.476 -6.082 1.00 93.50 69 LEU A N 1
ATOM 554 C CA . LEU A 1 69 ? 10.370 -6.106 -6.511 1.00 93.50 69 LEU A CA 1
ATOM 555 C C . LEU A 1 69 ? 9.239 -5.531 -7.367 1.00 93.50 69 LEU A C 1
ATOM 557 O O . LEU A 1 69 ? 8.964 -4.340 -7.250 1.00 93.50 69 LEU A O 1
ATOM 561 N N . ALA A 1 70 ? 8.548 -6.342 -8.171 1.00 96.44 70 ALA A N 1
ATOM 562 C CA . ALA A 1 70 ? 7.393 -5.873 -8.933 1.00 96.44 70 ALA A CA 1
ATOM 563 C C . ALA A 1 70 ? 6.252 -5.450 -7.996 1.00 96.44 70 ALA A C 1
ATOM 565 O O . ALA A 1 70 ? 5.732 -4.341 -8.119 1.00 96.44 70 ALA A O 1
ATOM 566 N N . ALA A 1 71 ? 5.943 -6.274 -6.989 1.00 97.19 71 ALA A N 1
ATOM 567 C CA . ALA A 1 71 ? 4.959 -5.940 -5.958 1.00 97.19 71 ALA A CA 1
ATOM 568 C C . ALA A 1 71 ? 5.331 -4.654 -5.197 1.00 97.19 71 ALA A C 1
ATOM 570 O O . ALA A 1 71 ? 4.475 -3.806 -4.943 1.00 97.19 71 ALA A O 1
ATOM 571 N N . LYS A 1 72 ? 6.624 -4.469 -4.889 1.00 97.50 72 LYS A N 1
ATOM 572 C CA . LYS A 1 72 ? 7.138 -3.235 -4.283 1.00 97.50 72 LYS A CA 1
ATOM 573 C C . LYS A 1 72 ? 6.888 -2.013 -5.163 1.00 97.50 72 LYS A C 1
ATOM 575 O O . LYS A 1 72 ? 6.388 -1.011 -4.659 1.00 97.50 72 LYS A O 1
ATOM 580 N N . LEU A 1 73 ? 7.255 -2.077 -6.443 1.00 98.25 73 LEU A N 1
ATOM 581 C CA . LEU A 1 73 ? 7.096 -0.961 -7.377 1.00 98.25 73 LEU A CA 1
ATOM 582 C C . LEU A 1 73 ? 5.617 -0.600 -7.565 1.00 98.25 73 LEU A C 1
ATOM 584 O O . LEU A 1 73 ? 5.269 0.577 -7.504 1.00 98.25 73 LEU A O 1
ATOM 588 N N . LEU A 1 74 ? 4.746 -1.604 -7.716 1.00 98.44 74 LEU A N 1
ATOM 589 C CA . LEU A 1 74 ? 3.296 -1.406 -7.770 1.00 98.44 74 LEU A CA 1
ATOM 590 C C . LEU A 1 74 ? 2.789 -0.714 -6.502 1.00 98.44 74 LEU A C 1
ATOM 592 O O . LEU A 1 74 ? 2.053 0.266 -6.586 1.00 98.44 74 LEU A O 1
ATOM 596 N N . PHE A 1 75 ? 3.224 -1.161 -5.323 1.00 98.31 75 PHE A N 1
ATOM 597 C CA . PHE A 1 75 ? 2.815 -0.525 -4.073 1.00 98.31 75 PHE A CA 1
ATOM 598 C C . PHE A 1 75 ? 3.280 0.937 -3.999 1.00 98.31 75 PHE A C 1
ATOM 600 O O . PHE A 1 75 ? 2.492 1.812 -3.652 1.00 98.31 75 PHE A O 1
ATOM 607 N N . GLN A 1 76 ? 4.519 1.232 -4.412 1.00 97.75 76 GLN A N 1
ATOM 608 C CA . GLN A 1 76 ? 5.011 2.612 -4.507 1.00 97.75 76 GLN A CA 1
ATOM 609 C C . GLN A 1 76 ? 4.158 3.458 -5.468 1.00 97.75 76 GLN A C 1
ATOM 611 O O . GLN A 1 76 ? 3.830 4.598 -5.140 1.00 97.75 76 GLN A O 1
ATOM 616 N N . SER A 1 77 ? 3.748 2.911 -6.619 1.00 98.00 77 SER A N 1
ATOM 617 C CA . SER A 1 77 ? 2.822 3.580 -7.543 1.00 98.00 77 SER A CA 1
ATOM 618 C C . SER A 1 77 ? 1.470 3.888 -6.899 1.00 98.00 77 SER A C 1
ATOM 620 O O . SER A 1 77 ? 0.978 5.005 -7.050 1.00 98.00 77 SER A O 1
ATOM 622 N N . ALA A 1 78 ? 0.887 2.943 -6.157 1.00 98.12 78 ALA A N 1
ATOM 623 C CA . ALA A 1 78 ? -0.374 3.166 -5.451 1.00 98.12 78 ALA A CA 1
ATOM 624 C C . ALA A 1 78 ? -0.265 4.300 -4.420 1.00 98.12 78 ALA A C 1
ATOM 626 O O . ALA A 1 78 ? -1.147 5.151 -4.372 1.00 98.12 78 ALA A O 1
ATOM 627 N N . GLN A 1 79 ? 0.843 4.381 -3.676 1.00 95.56 79 GLN A N 1
ATOM 628 C CA . GLN A 1 79 ? 1.076 5.468 -2.716 1.00 95.56 79 GLN A CA 1
ATOM 629 C C . GLN A 1 79 ? 1.195 6.846 -3.388 1.00 95.56 79 GLN A C 1
ATOM 631 O O . GLN A 1 79 ? 0.729 7.841 -2.838 1.00 95.56 79 GLN A O 1
ATOM 636 N N . GLN A 1 80 ? 1.797 6.924 -4.583 1.00 94.12 80 GLN A N 1
ATOM 637 C CA . GLN A 1 80 ? 1.829 8.178 -5.351 1.00 94.12 80 GLN A CA 1
ATOM 638 C C . GLN A 1 80 ? 0.433 8.573 -5.847 1.00 94.12 80 GLN A C 1
ATOM 640 O O . GLN A 1 80 ? 0.071 9.744 -5.840 1.00 94.12 80 GLN A O 1
ATOM 645 N N . LEU A 1 81 ? -0.374 7.604 -6.277 1.00 95.38 81 LEU A N 1
ATOM 646 C CA . LEU A 1 81 ? -1.747 7.866 -6.707 1.00 95.38 81 LEU A CA 1
ATOM 647 C C . LEU A 1 81 ? -2.624 8.319 -5.533 1.00 95.38 81 LEU A C 1
ATOM 649 O O . LEU A 1 81 ? -3.367 9.291 -5.662 1.00 95.38 81 LEU A O 1
ATOM 653 N N . GLU A 1 82 ? -2.499 7.657 -4.382 1.00 93.88 82 GLU A N 1
ATOM 654 C CA . GLU A 1 82 ? -3.182 8.012 -3.136 1.00 93.88 82 GLU A CA 1
ATOM 655 C C . GLU A 1 82 ? -2.866 9.454 -2.715 1.00 93.88 82 GLU A C 1
ATOM 657 O O . GLU A 1 82 ? -3.785 10.256 -2.535 1.00 93.88 82 GLU A O 1
ATOM 662 N N . SER A 1 83 ? -1.580 9.819 -2.637 1.00 90.50 83 SER A N 1
ATOM 663 C CA . SER A 1 83 ? -1.150 11.157 -2.203 1.00 90.50 83 SER A CA 1
ATOM 664 C C . SER A 1 83 ? -1.639 12.281 -3.127 1.00 90.50 83 SER A C 1
ATOM 666 O O . SER A 1 83 ? -1.784 13.428 -2.699 1.00 90.50 83 SER A O 1
ATOM 668 N N . HIS A 1 84 ? -1.951 11.952 -4.382 1.00 88.56 84 HIS A N 1
ATOM 669 C CA . HIS A 1 84 ? -2.505 12.864 -5.380 1.00 88.56 84 HIS A CA 1
ATOM 670 C C . HIS A 1 84 ? -4.021 12.716 -5.579 1.00 88.56 84 HIS A C 1
ATOM 672 O O . HIS A 1 84 ? -4.567 13.236 -6.552 1.00 88.56 84 HIS A O 1
ATOM 678 N N . LYS A 1 85 ? -4.716 12.045 -4.650 1.00 88.81 85 LYS A N 1
ATOM 679 C CA . LYS A 1 85 ? -6.176 11.829 -4.661 1.00 88.81 85 LYS A CA 1
ATOM 680 C C . LYS A 1 85 ? -6.695 11.103 -5.910 1.00 88.81 85 LYS A C 1
ATOM 682 O O . LYS A 1 85 ? -7.870 11.204 -6.252 1.00 88.81 85 LYS A O 1
ATOM 687 N N . MET A 1 86 ? -5.843 10.328 -6.575 1.00 94.50 86 MET A N 1
ATOM 688 C CA . MET A 1 86 ? -6.194 9.484 -7.722 1.00 94.50 86 MET A CA 1
ATOM 689 C C . MET A 1 86 ? -6.650 8.100 -7.231 1.00 94.50 86 MET A C 1
ATOM 691 O O . MET A 1 86 ? -6.093 7.068 -7.611 1.00 94.50 86 MET A O 1
ATOM 695 N N . ALA A 1 87 ? -7.652 8.095 -6.347 1.00 96.88 87 ALA A N 1
ATOM 696 C CA . ALA A 1 87 ? -8.058 6.937 -5.550 1.00 96.88 87 ALA A CA 1
ATOM 697 C C . ALA A 1 87 ? -8.425 5.703 -6.386 1.00 96.88 87 ALA A C 1
ATOM 699 O O . ALA A 1 87 ? -7.915 4.619 -6.116 1.00 96.88 87 ALA A O 1
ATOM 700 N N . ASP A 1 88 ? -9.230 5.862 -7.440 1.00 97.25 88 ASP A N 1
ATOM 701 C CA . ASP A 1 88 ? -9.654 4.729 -8.276 1.00 97.25 88 ASP A CA 1
ATOM 702 C C . ASP A 1 88 ? -8.469 4.022 -8.945 1.00 97.25 88 ASP A C 1
ATOM 704 O O . ASP A 1 88 ? -8.441 2.798 -9.065 1.00 97.25 88 ASP A O 1
ATOM 708 N N . GLN A 1 89 ? -7.457 4.786 -9.370 1.00 97.50 89 GLN A N 1
ATOM 709 C CA . GLN A 1 89 ? -6.252 4.208 -9.961 1.00 97.50 89 GLN A CA 1
ATOM 710 C C . GLN A 1 89 ? -5.388 3.527 -8.902 1.00 97.50 89 GLN A C 1
ATOM 712 O O . GLN A 1 89 ? -4.811 2.476 -9.182 1.00 97.50 89 GLN A O 1
ATOM 717 N N . ALA A 1 90 ? -5.294 4.108 -7.701 1.00 98.50 90 ALA A N 1
ATOM 718 C CA . ALA A 1 90 ? -4.575 3.494 -6.592 1.00 98.50 90 ALA A CA 1
ATOM 719 C C . ALA A 1 90 ? -5.187 2.127 -6.258 1.00 98.50 90 ALA A C 1
ATOM 721 O O . ALA A 1 90 ? -4.467 1.131 -6.266 1.00 98.50 90 ALA A O 1
ATOM 722 N N . VAL A 1 91 ? -6.512 2.058 -6.089 1.00 98.62 91 VAL A N 1
ATOM 723 C CA . VAL A 1 91 ? -7.243 0.806 -5.826 1.00 98.62 91 VAL A CA 1
ATOM 724 C C . VAL A 1 91 ? -6.958 -0.244 -6.903 1.00 98.62 91 VAL A C 1
ATOM 726 O O . VAL A 1 91 ? -6.545 -1.346 -6.562 1.00 98.62 91 VAL A O 1
ATOM 729 N N . GLN A 1 92 ? -7.033 0.100 -8.194 1.00 98.31 92 GLN A N 1
ATOM 730 C CA . GLN A 1 92 ? -6.734 -0.854 -9.279 1.00 98.31 92 GLN A CA 1
ATOM 731 C C . GLN A 1 92 ? -5.320 -1.455 -9.193 1.00 98.31 92 GLN A C 1
ATOM 733 O O . GLN A 1 92 ? -5.104 -2.623 -9.525 1.00 98.31 92 GLN A O 1
ATOM 738 N N . ILE A 1 93 ? -4.328 -0.664 -8.773 1.00 98.50 93 ILE A N 1
ATOM 739 C CA . ILE A 1 93 ? -2.961 -1.159 -8.570 1.00 98.50 93 ILE A CA 1
ATOM 740 C C . ILE A 1 93 ? -2.896 -2.090 -7.355 1.00 98.50 93 ILE A C 1
ATOM 742 O O . ILE A 1 93 ? -2.255 -3.138 -7.422 1.00 98.50 93 ILE A O 1
ATOM 746 N N . LEU A 1 94 ? -3.558 -1.728 -6.258 1.00 98.62 94 LEU A N 1
ATOM 747 C CA . LEU A 1 94 ? -3.583 -2.517 -5.025 1.00 98.62 94 LEU A CA 1
ATOM 748 C C . LEU A 1 94 ? -4.300 -3.862 -5.219 1.00 98.62 94 LEU A C 1
ATOM 750 O O . LEU A 1 94 ? -3.824 -4.889 -4.729 1.00 98.62 94 LEU A O 1
ATOM 754 N N . GLU A 1 95 ? -5.381 -3.887 -5.996 1.00 97.81 95 GLU A N 1
ATOM 755 C CA . GLU A 1 95 ? -6.070 -5.114 -6.414 1.00 97.81 95 GLU A CA 1
ATOM 756 C C . GLU A 1 95 ? -5.153 -6.012 -7.255 1.00 97.81 95 GLU A C 1
ATOM 758 O O . GLU A 1 95 ? -5.102 -7.227 -7.043 1.00 97.81 95 GLU A O 1
ATOM 763 N N . LYS A 1 96 ? -4.356 -5.427 -8.164 1.00 97.00 96 LYS A N 1
ATOM 764 C CA . LYS A 1 96 ? -3.347 -6.180 -8.929 1.00 97.00 96 LYS A CA 1
ATOM 765 C C . LYS A 1 96 ? -2.311 -6.827 -8.009 1.00 97.00 96 LYS A C 1
ATOM 767 O O . LYS A 1 96 ? -1.960 -7.984 -8.225 1.00 97.00 96 LYS A O 1
ATOM 772 N N . ILE A 1 97 ? -1.843 -6.126 -6.973 1.00 97.88 97 ILE A N 1
ATOM 773 C CA . ILE A 1 97 ? -0.890 -6.694 -6.002 1.00 97.88 97 ILE A CA 1
ATOM 774 C C . ILE A 1 97 ? -1.491 -7.921 -5.314 1.00 97.88 97 ILE A C 1
ATOM 776 O O . ILE A 1 97 ? -0.823 -8.944 -5.201 1.00 97.88 97 ILE A O 1
ATOM 780 N N . GLN A 1 98 ? -2.746 -7.853 -4.880 1.00 95.81 98 GLN A N 1
ATOM 781 C CA . GLN A 1 98 ? -3.392 -8.987 -4.215 1.00 95.81 98 GLN A CA 1
ATOM 782 C C . GLN A 1 98 ? -3.617 -10.169 -5.147 1.00 95.81 98 GLN A C 1
ATOM 784 O O . GLN A 1 98 ? -3.453 -11.312 -4.729 1.00 95.81 98 GLN A O 1
ATOM 789 N N . LYS A 1 99 ? -3.991 -9.898 -6.399 1.00 95.19 99 LYS A N 1
ATOM 790 C CA . LYS A 1 99 ? -4.258 -10.935 -7.392 1.00 95.19 99 LYS A CA 1
ATOM 791 C C . LYS A 1 99 ? -2.980 -11.635 -7.850 1.00 95.19 99 LYS A C 1
ATOM 793 O O . LYS A 1 99 ? -2.934 -12.861 -7.880 1.00 95.19 99 LYS A O 1
ATOM 798 N N . ASP A 1 100 ? -1.967 -10.856 -8.213 1.00 95.44 100 ASP A N 1
ATOM 799 C CA . ASP A 1 100 ? -0.792 -11.369 -8.921 1.00 95.44 100 ASP A CA 1
ATOM 800 C C . ASP A 1 100 ? 0.387 -11.634 -7.965 1.00 95.44 100 ASP A C 1
ATOM 802 O O . ASP A 1 100 ? 1.258 -12.447 -8.262 1.00 95.44 100 ASP A O 1
ATOM 806 N N . PHE A 1 101 ? 0.402 -10.994 -6.789 1.00 95.06 101 PHE A N 1
ATOM 807 C CA . PHE A 1 101 ? 1.492 -11.054 -5.807 1.00 95.06 101 PHE A CA 1
ATOM 808 C C . PHE A 1 101 ? 0.986 -11.379 -4.390 1.00 95.06 101 PHE A C 1
ATOM 810 O O . PHE A 1 101 ? 1.500 -10.838 -3.404 1.00 95.06 101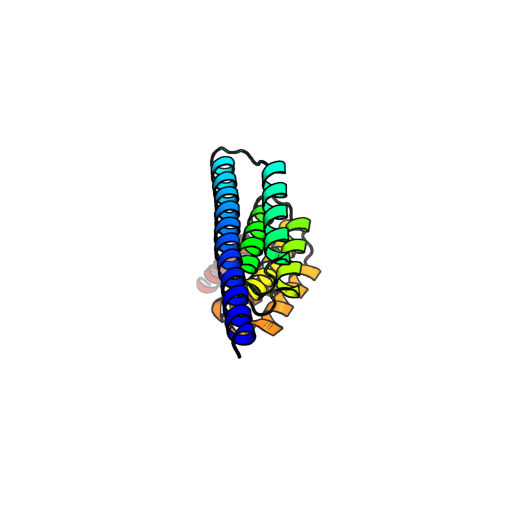 PHE A O 1
ATOM 817 N N . SER A 1 102 ? 0.003 -12.280 -4.279 1.00 92.94 102 SER A N 1
ATOM 818 C CA . SER A 1 102 ? -0.686 -12.652 -3.028 1.00 92.94 102 SER A CA 1
ATOM 819 C C . SER A 1 102 ? 0.235 -13.149 -1.904 1.00 92.94 102 SER A C 1
ATOM 821 O O . SER A 1 102 ? -0.090 -13.004 -0.726 1.00 92.94 102 SER A O 1
ATOM 823 N N . GLU A 1 103 ? 1.384 -13.733 -2.256 1.00 91.25 103 GLU A N 1
ATOM 824 C CA . GLU A 1 103 ? 2.396 -14.232 -1.308 1.00 91.25 103 GLU A CA 1
ATOM 825 C C . GLU A 1 103 ? 3.403 -13.155 -0.873 1.00 91.25 103 GLU A C 1
ATOM 827 O O . GLU A 1 103 ? 4.221 -13.375 0.021 1.00 91.25 103 GLU A O 1
ATOM 832 N N . SER A 1 104 ? 3.381 -11.980 -1.505 1.00 93.25 104 SER A N 1
ATOM 833 C CA . SER A 1 104 ? 4.298 -10.897 -1.165 1.00 93.25 104 SER A CA 1
ATOM 834 C C . SER A 1 104 ? 3.877 -10.197 0.130 1.00 93.25 104 SER A C 1
ATOM 836 O O . SER A 1 104 ? 2.693 -10.040 0.427 1.00 93.25 104 SER A O 1
ATOM 838 N N . ALA A 1 105 ? 4.850 -9.636 0.853 1.00 90.69 105 ALA A N 1
ATOM 839 C CA . ALA A 1 105 ? 4.577 -8.764 2.000 1.00 90.69 105 ALA A CA 1
ATOM 840 C C . ALA A 1 105 ? 3.781 -7.492 1.628 1.00 90.69 105 ALA A C 1
ATOM 842 O O . ALA A 1 105 ? 3.318 -6.771 2.512 1.00 90.69 105 ALA A O 1
ATOM 843 N N . TYR A 1 106 ? 3.634 -7.194 0.332 1.00 96.12 106 TYR A N 1
ATOM 844 C CA . TYR A 1 106 ? 2.854 -6.065 -0.167 1.00 96.12 106 TYR A CA 1
ATOM 845 C C . TYR A 1 106 ? 1.369 -6.393 -0.336 1.00 96.12 106 TYR A C 1
ATOM 847 O O . TYR A 1 106 ? 0.579 -5.459 -0.354 1.00 96.12 106 TYR A O 1
ATOM 855 N N . ALA A 1 107 ? 0.964 -7.668 -0.384 1.00 95.94 107 ALA A N 1
ATOM 856 C CA . ALA A 1 107 ? -0.453 -8.038 -0.461 1.00 95.94 107 ALA A CA 1
ATOM 857 C C . ALA A 1 107 ? -1.224 -7.615 0.799 1.00 95.94 107 ALA A C 1
ATOM 859 O O . ALA A 1 107 ? -2.260 -6.961 0.705 1.00 95.94 107 ALA A O 1
ATOM 860 N N . ALA A 1 108 ? -0.664 -7.891 1.981 1.00 96.12 108 ALA A N 1
ATOM 861 C CA . ALA A 1 108 ? -1.237 -7.448 3.250 1.00 96.12 108 ALA A CA 1
ATOM 862 C C . ALA A 1 108 ? -1.306 -5.914 3.338 1.00 96.12 108 ALA A C 1
ATOM 864 O O . ALA A 1 108 ? -2.330 -5.353 3.717 1.00 96.12 108 ALA A O 1
ATOM 865 N N . LYS A 1 109 ? -0.236 -5.222 2.920 1.00 96.94 109 LYS A N 1
ATOM 866 C CA . LYS A 1 109 ? -0.207 -3.752 2.875 1.00 96.94 109 LYS A CA 1
ATOM 867 C C . LYS A 1 109 ? -1.234 -3.189 1.898 1.00 96.94 109 LYS A C 1
ATOM 869 O O . LYS A 1 109 ? -1.821 -2.156 2.186 1.00 96.94 109 LYS A O 1
ATOM 874 N N . ALA A 1 110 ? -1.465 -3.865 0.775 1.00 98.12 110 ALA A N 1
ATOM 875 C CA . ALA A 1 110 ? -2.412 -3.411 -0.226 1.00 98.12 110 ALA A CA 1
ATOM 876 C C . ALA A 1 110 ? -3.849 -3.383 0.302 1.00 98.12 110 ALA A C 1
ATOM 878 O O . ALA A 1 110 ? -4.515 -2.367 0.133 1.00 98.12 110 ALA A O 1
ATOM 879 N N . LEU A 1 111 ? -4.272 -4.423 1.029 1.00 97.88 111 LEU A N 1
ATOM 880 C CA . LEU A 1 111 ? -5.583 -4.455 1.692 1.00 97.88 111 LEU A CA 1
ATOM 881 C C . LEU A 1 111 ? -5.766 -3.311 2.692 1.00 97.88 111 LEU A C 1
ATOM 883 O O . LEU A 1 111 ? -6.819 -2.676 2.735 1.00 97.88 111 LEU A O 1
ATOM 887 N N . LEU A 1 112 ? -4.734 -3.027 3.490 1.00 97.06 112 LEU A N 1
ATOM 888 C CA . LEU A 1 112 ? -4.769 -1.922 4.449 1.00 97.06 112 LEU A CA 1
ATOM 889 C C . LEU A 1 112 ? -4.915 -0.574 3.749 1.00 97.06 112 LEU A C 1
ATOM 891 O O . LEU A 1 112 ? -5.735 0.249 4.154 1.00 97.06 112 LEU A O 1
ATOM 895 N N . THR A 1 113 ? -4.131 -0.362 2.692 1.00 97.69 113 THR A N 1
ATOM 896 C CA . THR A 1 113 ? -4.177 0.870 1.907 1.00 97.69 113 THR A CA 1
ATOM 897 C C . THR A 1 113 ? -5.517 1.023 1.189 1.00 97.69 113 THR A C 1
ATOM 899 O O . THR A 1 113 ? -6.062 2.121 1.183 1.00 97.69 113 THR A O 1
ATOM 902 N N . GLU A 1 114 ? -6.113 -0.044 0.650 1.00 98.44 114 GLU A N 1
ATOM 903 C CA . GLU A 1 114 ? -7.476 0.029 0.106 1.00 98.44 114 GLU A CA 1
ATOM 904 C C . GLU A 1 114 ? -8.495 0.403 1.177 1.00 98.44 114 GLU A C 1
ATOM 906 O O . GLU A 1 114 ? -9.312 1.289 0.940 1.00 98.44 114 GLU A O 1
ATOM 911 N N . GLY A 1 115 ? -8.440 -0.226 2.358 1.00 97.94 115 GLY A N 1
ATOM 912 C CA . GLY A 1 115 ? -9.319 0.120 3.475 1.00 97.94 115 GLY A CA 1
ATOM 913 C C . GLY A 1 115 ? -9.229 1.606 3.829 1.00 97.94 115 GLY A C 1
ATOM 914 O O . GLY A 1 115 ? -10.251 2.289 3.932 1.00 97.94 115 GLY A O 1
ATOM 915 N N . PHE A 1 116 ? -8.001 2.128 3.892 1.00 96.12 116 PHE A N 1
ATOM 916 C CA . PHE A 1 116 ? -7.741 3.545 4.126 1.00 96.12 116 PHE A CA 1
ATOM 917 C C . PHE A 1 116 ? -8.315 4.435 3.016 1.00 96.12 116 PHE A C 1
ATOM 919 O O . PHE A 1 116 ? -9.011 5.406 3.318 1.00 96.12 116 PHE A O 1
ATOM 926 N N . ILE A 1 117 ? -8.059 4.110 1.744 1.00 97.62 117 ILE A N 1
ATOM 927 C CA . ILE A 1 117 ? -8.553 4.875 0.589 1.00 97.62 117 ILE A CA 1
ATOM 928 C C . ILE A 1 117 ? -10.082 4.887 0.573 1.00 97.62 117 ILE A C 1
ATOM 930 O O . ILE A 1 117 ? -10.688 5.948 0.397 1.00 97.62 117 ILE A O 1
ATOM 934 N N . TYR A 1 118 ? -10.716 3.733 0.781 1.00 98.12 118 TYR A N 1
ATOM 935 C CA . TYR A 1 118 ? -12.168 3.634 0.803 1.00 98.12 118 TYR A CA 1
ATOM 936 C C . TYR A 1 118 ? -12.776 4.460 1.933 1.00 98.12 118 TYR A C 1
ATOM 938 O O . TYR A 1 118 ? -13.728 5.192 1.677 1.00 98.12 118 TYR A O 1
ATOM 946 N N . ASN A 1 119 ? -12.220 4.408 3.1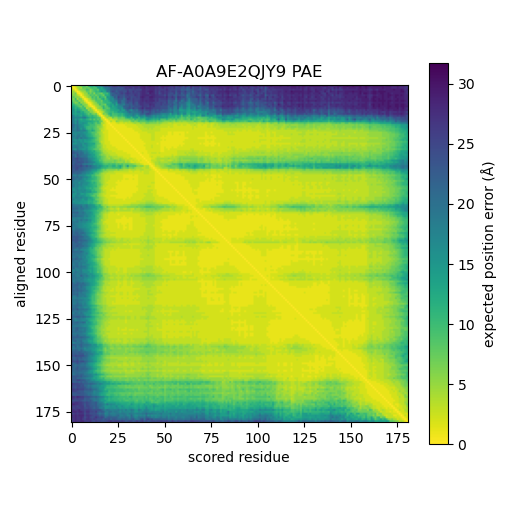45 1.00 96.75 119 ASN A N 1
ATOM 947 C CA . ASN A 1 119 ? -12.765 5.151 4.282 1.00 96.75 119 ASN A CA 1
ATOM 948 C C . ASN A 1 119 ? -12.550 6.665 4.132 1.00 96.75 119 ASN A C 1
ATOM 950 O O . ASN A 1 119 ? -13.485 7.455 4.266 1.00 96.75 119 ASN A O 1
ATOM 954 N N . ASN A 1 120 ? -11.315 7.066 3.825 1.00 93.56 120 ASN A N 1
ATOM 955 C CA . ASN A 1 120 ? -10.872 8.450 3.990 1.00 93.56 120 ASN A CA 1
ATOM 956 C C . ASN A 1 120 ? -10.925 9.281 2.706 1.00 93.56 120 ASN A C 1
ATOM 958 O O . ASN A 1 120 ? -11.011 10.504 2.787 1.00 93.56 120 ASN A O 1
ATOM 962 N N . ILE A 1 121 ? -10.848 8.648 1.531 1.00 94.62 121 ILE A N 1
ATOM 963 C CA . ILE A 1 121 ? -10.786 9.363 0.246 1.00 94.62 121 ILE A CA 1
ATOM 964 C C . ILE A 1 121 ? -12.079 9.183 -0.543 1.00 94.62 121 ILE A C 1
ATOM 966 O O . ILE A 1 121 ? -12.643 10.159 -1.033 1.00 94.62 121 ILE A O 1
ATOM 970 N N . LEU A 1 122 ? -12.551 7.942 -0.672 1.00 96.31 122 LEU A N 1
ATOM 971 C CA . LEU A 1 122 ? -13.770 7.625 -1.424 1.00 96.31 122 LEU A CA 1
ATOM 972 C C . LEU A 1 122 ? -15.039 7.682 -0.565 1.00 96.31 122 LEU A C 1
ATOM 974 O O . LEU A 1 122 ? -16.137 7.606 -1.112 1.00 96.31 122 LEU A O 1
ATOM 978 N N . HIS A 1 123 ? -14.899 7.784 0.761 1.00 95.25 123 HIS A N 1
ATOM 979 C CA . HIS A 1 123 ? -15.999 7.751 1.731 1.00 95.25 123 HIS A CA 1
ATOM 980 C C . HIS A 1 123 ? -16.955 6.555 1.543 1.00 95.25 123 HIS A C 1
ATOM 982 O O . HIS A 1 123 ? -18.149 6.624 1.831 1.00 95.25 123 HIS A O 1
ATOM 988 N N . ASN A 1 124 ? -16.418 5.432 1.066 1.00 97.81 124 ASN A N 1
ATOM 989 C CA . ASN A 1 124 ? -17.119 4.170 0.893 1.00 97.81 124 ASN A CA 1
ATOM 990 C C . ASN A 1 124 ? -16.838 3.259 2.094 1.00 97.81 124 ASN A C 1
ATOM 992 O O . ASN A 1 124 ? -15.983 2.372 2.063 1.00 97.81 124 ASN A O 1
ATOM 996 N N . ILE A 1 125 ? -17.577 3.518 3.168 1.00 97.81 125 ILE A N 1
ATOM 997 C CA . ILE A 1 125 ? -17.454 2.847 4.467 1.00 97.81 125 ILE A CA 1
ATOM 998 C C . ILE A 1 125 ? -17.626 1.325 4.333 1.00 97.81 125 ILE A C 1
ATOM 1000 O O . ILE A 1 125 ? -16.893 0.556 4.958 1.00 97.81 125 ILE A O 1
ATOM 1004 N N . ASP A 1 126 ? -18.556 0.881 3.486 1.00 98.19 126 ASP A N 1
ATOM 1005 C CA . ASP A 1 126 ? -18.832 -0.541 3.282 1.00 98.19 126 ASP A CA 1
ATOM 1006 C C . ASP A 1 126 ? -17.631 -1.262 2.667 1.00 98.19 126 ASP A C 1
ATOM 1008 O O . ASP A 1 126 ? -17.220 -2.317 3.155 1.00 98.19 126 ASP A O 1
ATOM 1012 N N . GLN A 1 127 ? -17.016 -0.676 1.635 1.00 98.38 127 GLN A N 1
ATOM 1013 C CA . GLN A 1 127 ? -15.810 -1.248 1.035 1.00 98.38 127 GLN A CA 1
ATOM 1014 C C . GLN A 1 127 ? -14.617 -1.189 1.989 1.00 98.38 127 GLN A C 1
ATOM 1016 O O . GLN A 1 127 ? -13.885 -2.172 2.096 1.00 98.38 127 GLN A O 1
ATOM 1021 N N . ALA A 1 128 ? -14.457 -0.106 2.753 1.00 98.50 128 ALA A N 1
ATOM 1022 C CA . ALA A 1 128 ? -13.409 -0.028 3.769 1.00 98.50 128 ALA A CA 1
ATOM 1023 C C . ALA A 1 128 ? -13.520 -1.176 4.781 1.00 98.50 128 ALA A C 1
ATOM 1025 O O . ALA A 1 128 ? -12.545 -1.881 5.056 1.00 98.50 128 ALA A O 1
ATOM 1026 N N . LYS A 1 129 ? -14.741 -1.428 5.267 1.00 98.56 129 LYS A N 1
ATOM 1027 C CA . LYS A 1 129 ? -15.039 -2.537 6.174 1.00 98.56 129 LYS A CA 1
ATOM 1028 C C . LYS A 1 129 ? -14.691 -3.889 5.560 1.00 98.56 129 LYS A C 1
ATOM 1030 O O . LYS A 1 129 ? -14.123 -4.728 6.258 1.00 98.56 129 LYS A O 1
ATOM 1035 N N . VAL A 1 130 ? -15.025 -4.120 4.289 1.00 98.56 130 VAL A N 1
ATOM 10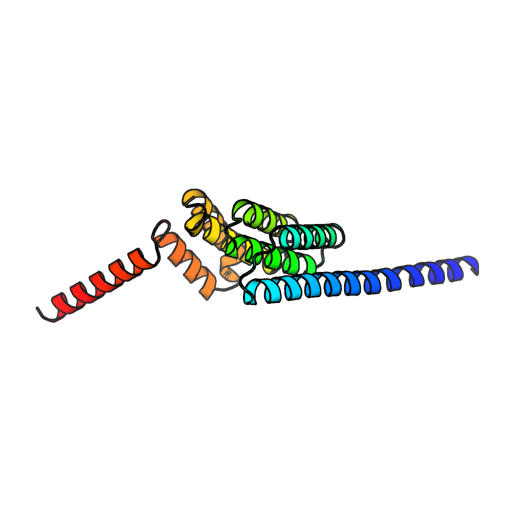36 C CA . VAL A 1 130 ? -14.676 -5.370 3.592 1.00 98.56 130 VAL A CA 1
ATOM 1037 C C . VAL A 1 130 ? -13.162 -5.583 3.604 1.00 98.56 130 VAL A C 1
ATOM 1039 O O . VAL A 1 130 ? -12.704 -6.629 4.060 1.00 98.56 130 VAL A O 1
ATOM 1042 N N . LYS A 1 131 ? -12.385 -4.577 3.191 1.00 98.56 131 LYS A N 1
ATOM 1043 C CA . LYS A 1 131 ? -10.925 -4.694 3.048 1.00 98.56 131 LYS A CA 1
ATOM 1044 C C . LYS A 1 131 ? -10.205 -4.879 4.383 1.00 98.56 131 LYS A C 1
ATOM 1046 O O . LYS A 1 131 ? -9.314 -5.720 4.493 1.00 98.56 131 LYS A O 1
ATOM 1051 N N . TYR A 1 132 ? -10.634 -4.174 5.428 1.00 98.50 132 TYR A N 1
ATOM 1052 C CA . TYR A 1 132 ? -10.084 -4.368 6.771 1.00 98.50 132 TYR A CA 1
ATOM 1053 C C . TYR A 1 132 ? -10.409 -5.746 7.359 1.00 98.50 132 TYR A C 1
ATOM 1055 O O . TYR A 1 132 ? -9.534 -6.378 7.952 1.00 98.50 132 TYR A O 1
ATOM 1063 N N . ASN A 1 133 ? -11.629 -6.258 7.162 1.00 98.50 133 ASN A N 1
ATOM 1064 C CA . ASN A 1 133 ? -11.961 -7.614 7.608 1.00 98.50 133 ASN A CA 1
ATOM 1065 C C . ASN A 1 133 ? -11.172 -8.677 6.838 1.00 98.50 133 ASN A C 1
ATOM 1067 O O . ASN A 1 133 ? -10.692 -9.630 7.446 1.00 98.50 133 ASN A O 1
ATOM 1071 N N . GLU A 1 134 ? -10.971 -8.491 5.533 1.00 98.00 134 GLU A N 1
ATOM 1072 C CA . GLU A 1 134 ? -10.147 -9.389 4.722 1.00 98.00 134 GLU A CA 1
ATOM 1073 C C . GLU A 1 134 ? -8.683 -9.411 5.198 1.00 98.00 134 GLU A C 1
ATOM 1075 O O . GLU A 1 134 ? -8.069 -10.480 5.275 1.00 98.00 134 GLU A O 1
ATOM 1080 N N . TYR A 1 135 ? -8.134 -8.257 5.600 1.00 97.75 135 TYR A N 1
ATOM 1081 C CA . TYR A 1 135 ? -6.820 -8.203 6.242 1.00 97.75 135 TYR A CA 1
ATOM 1082 C C . TYR A 1 135 ? -6.788 -9.015 7.543 1.00 97.75 135 TYR A C 1
ATOM 1084 O O . TYR A 1 135 ? -5.879 -9.822 7.735 1.00 97.75 135 TYR A O 1
ATOM 1092 N N . LEU A 1 136 ? -7.770 -8.844 8.433 1.00 97.75 136 LEU A N 1
ATOM 1093 C CA . LEU A 1 136 ? -7.812 -9.582 9.701 1.00 97.75 136 LEU A CA 1
ATOM 1094 C C . LEU A 1 136 ? -8.019 -11.089 9.490 1.00 97.75 136 LEU A C 1
ATOM 1096 O O . LEU A 1 136 ? -7.462 -11.904 10.224 1.00 97.75 136 LEU A O 1
ATOM 1100 N N . GLU A 1 137 ? -8.773 -11.486 8.471 1.00 97.44 137 GLU A N 1
ATOM 1101 C CA . GLU A 1 137 ? -8.954 -12.896 8.134 1.00 97.44 137 GLU A CA 1
ATOM 1102 C C . GLU A 1 137 ? -7.638 -13.534 7.668 1.00 97.44 137 GLU A C 1
ATOM 1104 O O . GLU A 1 137 ? -7.248 -14.596 8.163 1.00 97.44 137 GLU A O 1
ATOM 1109 N N . LYS A 1 138 ? -6.929 -12.871 6.748 1.00 95.75 138 LYS A N 1
ATOM 1110 C CA . LYS A 1 138 ? -5.757 -13.440 6.064 1.00 95.75 138 LYS A CA 1
ATOM 1111 C C . LYS A 1 138 ? -4.431 -13.184 6.779 1.00 95.75 138 LYS A C 1
ATOM 1113 O O . LYS A 1 138 ? -3.527 -14.015 6.710 1.00 95.75 138 LYS A O 1
ATOM 1118 N N . TYR A 1 139 ? -4.296 -12.044 7.453 1.00 95.38 139 TYR A N 1
ATOM 1119 C CA . TYR A 1 139 ? -3.009 -11.490 7.883 1.00 95.38 139 TYR A CA 1
ATOM 1120 C C . TYR A 1 139 ? -2.957 -11.048 9.353 1.00 95.38 139 TYR A C 1
ATOM 1122 O O . TYR A 1 139 ? -1.927 -10.523 9.769 1.00 95.38 139 TYR A O 1
ATOM 1130 N N . LYS A 1 140 ? -3.975 -11.321 10.188 1.00 94.81 140 LYS A N 1
ATOM 1131 C CA . LYS A 1 140 ? -3.974 -10.900 11.613 1.00 94.81 140 LYS A CA 1
ATOM 1132 C C . LYS A 1 140 ? -2.747 -11.317 12.438 1.00 94.81 140 LYS A C 1
ATOM 1134 O O . LYS A 1 140 ? -2.416 -10.697 13.439 1.00 94.81 140 LYS A O 1
ATOM 1139 N N . ASN A 1 141 ? -2.087 -12.405 12.044 1.00 94.81 141 ASN A N 1
ATOM 1140 C CA . ASN A 1 141 ? -0.921 -12.937 12.751 1.00 94.81 141 ASN A CA 1
ATOM 1141 C C . ASN A 1 141 ? 0.409 -12.416 12.180 1.00 94.81 141 ASN A C 1
ATOM 1143 O O . ASN A 1 141 ? 1.462 -12.765 12.707 1.00 94.81 141 ASN A O 1
ATOM 1147 N N . LEU A 1 142 ? 0.378 -11.639 11.090 1.00 93.06 142 LEU A N 1
ATOM 1148 C CA . LEU A 1 142 ? 1.576 -11.097 10.447 1.00 93.06 142 LEU A CA 1
ATOM 1149 C C . LEU A 1 142 ? 2.222 -10.009 11.313 1.00 93.06 142 LEU A C 1
ATOM 1151 O O . LEU A 1 142 ? 3.438 -9.994 11.479 1.00 93.06 142 LEU A O 1
ATOM 1155 N N . ASP A 1 143 ? 1.395 -9.123 11.867 1.00 93.31 143 ASP A N 1
ATOM 1156 C CA . ASP A 1 143 ? 1.791 -8.078 12.808 1.00 93.31 143 ASP A CA 1
ATOM 1157 C C . ASP A 1 143 ? 0.621 -7.796 13.764 1.00 93.31 143 ASP A C 1
ATOM 1159 O O . ASP A 1 143 ? -0.434 -7.288 13.367 1.00 93.31 143 ASP A O 1
ATOM 1163 N N . THR A 1 144 ? 0.796 -8.161 15.036 1.00 94.12 144 THR A N 1
ATOM 1164 C CA . THR A 1 144 ? -0.231 -8.012 16.076 1.00 94.12 144 THR A CA 1
ATOM 1165 C C . THR A 1 144 ? -0.561 -6.549 16.360 1.00 94.12 144 THR A C 1
ATOM 1167 O O . THR A 1 144 ? -1.720 -6.229 16.627 1.00 94.12 144 THR A O 1
ATOM 1170 N N . ASN A 1 145 ? 0.427 -5.650 16.298 1.00 94.31 145 ASN A N 1
ATOM 1171 C CA . ASN A 1 145 ? 0.190 -4.228 16.547 1.00 94.31 145 ASN A CA 1
ATOM 1172 C C . ASN A 1 145 ? -0.650 -3.640 15.420 1.00 94.31 145 ASN A C 1
ATOM 1174 O O . ASN A 1 145 ? -1.660 -2.998 15.689 1.00 94.31 145 ASN A O 1
ATOM 1178 N N . LEU A 1 146 ? -0.286 -3.956 14.177 1.00 93.12 146 LEU A N 1
ATOM 1179 C CA . LEU A 1 146 ? -1.021 -3.496 13.005 1.00 93.12 146 LEU A CA 1
ATOM 1180 C C . LEU A 1 146 ? -2.447 -4.055 12.965 1.00 93.12 146 LEU A C 1
ATOM 1182 O O . LEU A 1 146 ? -3.380 -3.354 12.599 1.00 93.12 146 LEU A O 1
ATOM 1186 N N . SER A 1 147 ? -2.641 -5.303 13.386 1.00 95.88 147 SER A N 1
ATOM 1187 C CA . SER A 1 147 ? -3.977 -5.910 13.447 1.00 95.88 147 SER A CA 1
ATOM 1188 C C . SER A 1 147 ? -4.868 -5.235 14.484 1.00 95.88 147 SER A C 1
ATOM 1190 O O . SER A 1 147 ? -6.034 -4.970 14.207 1.00 95.88 147 SER A O 1
ATOM 1192 N N . ARG A 1 148 ? -4.307 -4.870 15.641 1.00 95.94 148 ARG A N 1
ATOM 1193 C CA . ARG A 1 148 ? -5.009 -4.054 16.636 1.00 95.94 148 ARG A CA 1
ATOM 1194 C C . ARG A 1 148 ? -5.357 -2.670 16.083 1.00 95.94 148 ARG A C 1
ATOM 1196 O O . ARG A 1 148 ? -6.446 -2.176 16.350 1.00 95.94 148 ARG A O 1
ATOM 1203 N N . ASP A 1 149 ? -4.466 -2.060 15.305 1.00 94.50 149 ASP A N 1
ATOM 1204 C CA . ASP A 1 149 ? -4.740 -0.765 14.674 1.00 94.50 149 ASP A CA 1
ATOM 1205 C C . ASP A 1 149 ? -5.888 -0.882 13.651 1.00 94.50 149 ASP A C 1
ATOM 1207 O O . ASP A 1 149 ? -6.781 -0.041 13.633 1.00 94.50 149 ASP A O 1
ATOM 1211 N N . VAL A 1 150 ? -5.964 -1.975 12.886 1.00 96.56 150 VAL A N 1
ATOM 1212 C CA . VAL A 1 150 ? -7.096 -2.256 11.978 1.00 96.56 150 VAL A CA 1
ATOM 1213 C C . VAL A 1 150 ? -8.409 -2.475 12.726 1.00 96.56 150 VAL A C 1
ATOM 1215 O O . VAL A 1 150 ? -9.457 -1.997 12.295 1.00 96.56 150 VAL A O 1
ATOM 1218 N N . GLU A 1 151 ? -8.382 -3.189 13.851 1.00 97.06 151 GLU A N 1
ATOM 1219 C CA . GLU A 1 151 ? -9.563 -3.349 14.705 1.00 97.06 151 GLU A CA 1
ATOM 1220 C C . GLU A 1 151 ? -10.052 -2.002 15.250 1.00 97.06 151 GLU A C 1
ATOM 1222 O O . GLU A 1 151 ? -11.262 -1.780 15.344 1.00 97.06 151 GLU A O 1
ATOM 1227 N N . LEU A 1 152 ? -9.131 -1.090 15.576 1.00 94.06 152 LEU A N 1
ATOM 1228 C CA . LEU A 1 152 ? -9.466 0.274 15.980 1.00 94.06 152 LEU A CA 1
ATOM 1229 C C . LEU A 1 152 ? -10.059 1.075 14.818 1.00 94.06 152 LEU A C 1
ATOM 1231 O O . LEU A 1 152 ? -11.084 1.723 15.020 1.00 94.06 152 LEU A O 1
ATOM 1235 N N . GLU A 1 153 ? -9.491 1.002 13.614 1.00 94.06 153 GLU A N 1
ATOM 1236 C CA . GLU A 1 153 ? -10.065 1.640 12.417 1.00 94.06 153 GLU A CA 1
ATOM 1237 C C . GLU A 1 153 ? -11.497 1.143 12.156 1.00 94.06 153 GLU A C 1
ATOM 1239 O O . GLU A 1 153 ? -12.415 1.938 11.962 1.00 94.06 153 GLU A O 1
ATOM 1244 N N . LEU A 1 154 ? -11.738 -0.170 12.264 1.00 96.81 154 LEU A N 1
ATOM 1245 C CA . LEU A 1 154 ? -13.070 -0.770 12.115 1.00 96.81 154 LEU A CA 1
ATOM 1246 C C . LEU A 1 154 ? -14.108 -0.220 13.108 1.00 96.81 154 LEU A C 1
ATOM 1248 O O . LEU A 1 154 ? -15.283 -0.099 12.754 1.00 96.81 154 LEU A O 1
ATOM 1252 N N . GLN A 1 155 ? -13.700 0.109 14.336 1.00 95.38 155 GLN A N 1
ATOM 1253 C CA . GLN A 1 155 ? -14.582 0.690 15.360 1.00 95.38 155 GLN A CA 1
ATOM 1254 C C . GLN A 1 155 ? -14.952 2.152 15.075 1.00 95.38 155 GLN A C 1
ATOM 1256 O O . GLN A 1 155 ? -15.947 2.647 15.608 1.00 95.38 155 GLN A O 1
ATOM 1261 N N . HIS A 1 156 ? -14.160 2.832 14.246 1.00 94.38 156 HIS A N 1
ATOM 1262 C CA . HIS A 1 156 ? -14.241 4.271 14.009 1.00 94.38 156 HIS A CA 1
ATOM 1263 C C . HIS A 1 156 ? -14.479 4.632 12.536 1.00 94.38 156 HIS A C 1
ATOM 1265 O O . HIS A 1 156 ? -14.368 5.798 12.163 1.00 94.38 156 HIS A O 1
ATOM 1271 N N . LEU A 1 157 ? -14.846 3.653 11.706 1.00 95.69 157 LEU A N 1
ATOM 1272 C CA . LEU A 1 157 ? -15.160 3.863 10.298 1.00 95.69 157 LEU A CA 1
ATOM 1273 C C . LEU A 1 157 ? -16.155 5.011 10.086 1.00 95.69 157 LEU A C 1
ATOM 1275 O O . LEU A 1 157 ? -17.149 5.145 10.804 1.00 95.69 157 LEU A O 1
ATOM 1279 N N . GLY A 1 158 ? -15.893 5.813 9.058 1.00 93.12 158 GLY A N 1
ATOM 1280 C CA . GLY A 1 158 ? -16.693 6.985 8.715 1.00 93.12 158 GLY A CA 1
ATOM 1281 C C . GLY A 1 158 ? -16.453 8.218 9.588 1.00 93.12 158 GLY A C 1
ATOM 1282 O O . GLY A 1 158 ? -17.015 9.261 9.265 1.00 93.12 158 GLY A O 1
ATOM 1283 N N . LYS A 1 159 ? -15.632 8.136 10.644 1.00 92.56 159 LYS A N 1
ATOM 1284 C CA . LYS A 1 159 ? -15.243 9.301 11.451 1.00 92.56 159 LYS A CA 1
ATOM 1285 C C . LYS A 1 159 ? -13.957 9.924 10.931 1.00 92.56 159 LYS A C 1
ATOM 1287 O O . LYS A 1 159 ? -13.008 9.214 10.595 1.00 92.56 159 LYS A O 1
ATOM 1292 N N . SER A 1 160 ? -13.904 11.251 10.914 1.00 86.75 160 SER A N 1
ATOM 1293 C CA . SER A 1 160 ? -12.661 11.975 10.657 1.00 86.75 160 SER A CA 1
ATOM 1294 C C . SER A 1 160 ? -11.736 11.933 11.880 1.00 86.75 160 SER A C 1
ATOM 1296 O O . SER A 1 160 ? -12.172 11.731 13.017 1.00 86.75 160 SER A O 1
ATOM 1298 N N . ALA A 1 161 ? -10.442 12.176 11.665 1.00 82.81 161 ALA A N 1
ATOM 1299 C CA . ALA A 1 161 ? -9.482 12.283 12.761 1.00 82.81 161 ALA A CA 1
ATOM 1300 C C . ALA A 1 161 ? -9.873 13.396 13.752 1.00 82.81 161 ALA A C 1
ATOM 1302 O O . ALA A 1 161 ? -9.748 13.226 14.963 1.00 82.81 161 ALA A O 1
ATOM 1303 N N . GLU A 1 162 ? -10.395 14.518 13.256 1.00 88.00 162 GLU A N 1
AT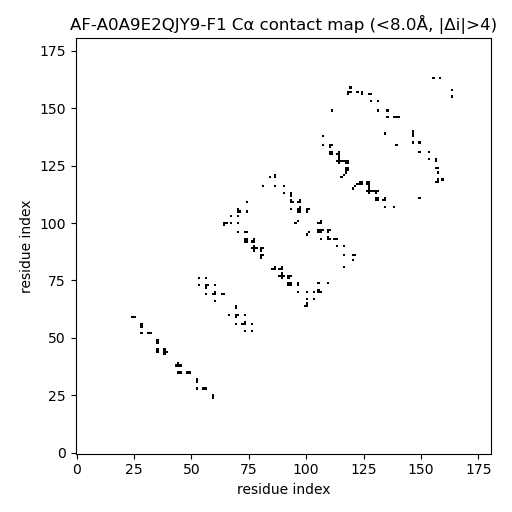OM 1304 C CA . GLU A 1 162 ? -10.853 15.638 14.079 1.00 88.00 162 GLU A CA 1
ATOM 1305 C C . GLU A 1 162 ? -12.079 15.273 14.924 1.00 88.00 162 GLU A C 1
ATOM 1307 O O . GLU A 1 162 ? -12.175 15.696 16.076 1.00 88.00 162 GLU A O 1
ATOM 1312 N N . GLU A 1 163 ? -13.016 14.497 14.375 1.00 90.19 163 GLU A N 1
ATOM 1313 C CA . GLU A 1 163 ? -14.172 13.995 15.129 1.00 90.19 163 GLU A CA 1
ATOM 1314 C C . GLU A 1 163 ? -13.728 13.060 16.253 1.00 90.19 163 GLU A C 1
ATOM 1316 O O . GLU A 1 163 ? -14.180 13.202 17.390 1.00 90.19 163 GLU A O 1
ATOM 1321 N N . LEU A 1 164 ? -12.779 12.166 15.968 1.00 89.62 164 LEU A N 1
ATOM 1322 C CA . LEU A 1 164 ? -12.213 11.265 16.969 1.00 89.62 164 LEU A CA 1
ATOM 1323 C C . LEU A 1 164 ? -11.483 12.015 18.081 1.00 89.62 164 LEU A C 1
ATOM 1325 O O . LEU A 1 164 ? -11.699 11.720 19.255 1.00 89.62 164 LEU A O 1
ATOM 1329 N N . VAL A 1 165 ? -10.666 13.014 17.736 1.00 91.19 165 VAL A N 1
ATOM 1330 C CA . VAL A 1 165 ? -9.983 13.858 18.728 1.00 91.19 165 VAL A CA 1
ATOM 1331 C C . VAL A 1 165 ? -10.997 14.531 19.649 1.00 91.19 165 VAL A C 1
ATOM 1333 O O . VAL A 1 165 ? -10.862 14.423 20.867 1.00 91.19 165 VAL A O 1
ATOM 1336 N N . LYS A 1 166 ? -12.056 15.134 19.096 1.00 93.00 166 LYS A N 1
ATOM 1337 C CA . LYS A 1 166 ? -13.110 15.776 19.899 1.00 93.00 166 LYS A CA 1
ATOM 1338 C C . LYS A 1 166 ? -13.822 14.791 20.825 1.00 93.00 166 LYS A C 1
ATOM 1340 O O . LYS A 1 166 ? -14.072 15.112 21.985 1.00 93.00 166 LYS A O 1
ATOM 1345 N N . GLU A 1 167 ? -14.139 13.590 20.344 1.00 90.44 167 GLU A N 1
ATOM 1346 C CA . GLU A 1 167 ? -14.750 12.549 21.180 1.00 90.44 167 GLU A CA 1
ATOM 1347 C C . GLU A 1 167 ? -13.825 12.106 22.320 1.00 90.44 167 GLU A C 1
ATOM 1349 O O . GLU A 1 167 ? -14.287 11.876 23.443 1.00 90.44 167 GLU A O 1
ATOM 1354 N N . PHE A 1 168 ? -12.521 11.989 22.059 1.00 90.69 168 PHE A N 1
ATOM 1355 C CA . PHE A 1 168 ? -11.548 11.636 23.088 1.00 90.69 168 PHE A CA 1
ATOM 1356 C C . PHE A 1 168 ? -11.365 12.752 24.120 1.00 90.69 168 PHE A C 1
ATOM 1358 O O . PHE A 1 168 ? -11.333 12.459 25.318 1.00 90.69 168 PHE A O 1
ATOM 1365 N N . GLU A 1 169 ? -11.303 14.012 23.687 1.00 92.69 169 GLU A N 1
ATOM 1366 C CA . GLU A 1 169 ? -11.229 15.180 24.573 1.00 92.69 169 GLU A CA 1
ATOM 1367 C C . GLU A 1 169 ? -12.444 15.247 25.508 1.00 92.69 169 GLU A C 1
ATOM 1369 O O . GLU A 1 169 ? -12.272 15.294 26.730 1.00 92.69 169 GLU A O 1
ATOM 1374 N N . ALA A 1 170 ? -13.658 15.114 24.964 1.00 91.81 170 ALA A N 1
ATOM 1375 C CA . ALA A 1 170 ? -14.893 15.126 25.750 1.00 91.81 170 ALA A CA 1
ATOM 1376 C C . ALA A 1 170 ? -14.925 14.013 26.817 1.00 91.81 170 ALA A C 1
ATOM 1378 O O . ALA A 1 170 ? -15.243 14.258 27.982 1.00 91.81 170 ALA A O 1
ATOM 1379 N N . ARG A 1 171 ? -14.513 12.784 26.469 1.00 91.75 171 ARG A N 1
ATOM 1380 C CA . ARG A 1 171 ? -14.452 11.660 27.430 1.00 91.75 171 ARG A CA 1
ATOM 1381 C C . ARG A 1 171 ? -13.446 11.897 28.559 1.00 91.75 171 ARG A C 1
ATOM 1383 O O . ARG A 1 171 ? -13.667 11.451 29.692 1.00 91.75 171 ARG A O 1
ATOM 1390 N N . ILE A 1 172 ? -12.327 12.561 28.266 1.00 91.75 172 ILE A N 1
ATOM 1391 C CA . ILE A 1 172 ? -11.320 12.917 29.273 1.00 91.75 172 ILE A CA 1
ATOM 1392 C C . ILE A 1 172 ? -11.890 13.952 30.250 1.00 91.75 172 ILE A C 1
ATOM 1394 O O . ILE A 1 172 ? -11.659 13.825 31.456 1.00 91.75 172 ILE A O 1
ATOM 1398 N N . GLU A 1 173 ? -12.633 14.945 29.760 1.00 90.12 173 GLU A N 1
ATOM 1399 C CA . GLU A 1 173 ? -13.284 15.967 30.590 1.00 90.12 173 GLU A CA 1
ATOM 1400 C C . GLU A 1 173 ? -14.341 15.357 31.519 1.00 90.12 173 GLU A C 1
ATOM 1402 O O . GLU A 1 173 ? -14.231 15.509 32.738 1.00 90.12 173 GLU A O 1
ATOM 1407 N N . GLU A 1 174 ? -15.256 14.536 30.993 1.00 88.12 174 GLU A N 1
ATOM 1408 C CA . GLU A 1 174 ? -16.266 13.834 31.805 1.00 88.12 174 GLU A CA 1
ATOM 1409 C C . GLU A 1 174 ? -15.640 12.964 32.909 1.00 88.12 174 GLU A C 1
ATOM 1411 O O . GLU A 1 174 ? -16.152 12.860 34.028 1.00 88.12 174 GLU A O 1
ATOM 1416 N N . THR A 1 175 ? -14.512 12.312 32.611 1.00 89.19 175 THR A N 1
ATOM 1417 C CA . THR A 1 175 ? -13.810 11.460 33.582 1.00 89.19 175 THR A CA 1
ATOM 1418 C C . THR A 1 175 ? -13.145 12.282 34.690 1.00 89.19 175 THR A C 1
ATOM 1420 O O . THR A 1 175 ? -13.039 11.808 35.824 1.00 89.19 175 THR A O 1
ATOM 1423 N N . LYS A 1 176 ? -12.691 13.505 34.389 1.00 87.69 176 LYS A N 1
ATOM 1424 C CA . LYS A 1 176 ? -12.142 14.431 35.392 1.00 87.69 176 LYS A CA 1
ATOM 1425 C C . LYS A 1 176 ? -13.244 14.967 36.302 1.00 87.69 176 LYS A C 1
ATOM 1427 O O . LYS A 1 176 ? -13.053 14.986 37.514 1.00 87.69 176 LYS A O 1
ATOM 1432 N N . GLU A 1 177 ? -14.393 15.337 35.744 1.00 82.56 177 GLU A N 1
ATOM 1433 C CA . GLU A 1 177 ? -15.536 15.829 36.523 1.00 82.56 177 GLU A CA 1
ATOM 1434 C C . GLU A 1 177 ? -16.064 14.770 37.498 1.00 82.56 177 GLU A C 1
ATOM 1436 O O . GLU A 1 177 ? -16.240 15.064 38.678 1.00 82.56 177 GLU A O 1
ATOM 1441 N N . LYS A 1 178 ? -16.194 13.511 37.056 1.00 80.94 178 LYS A N 1
ATOM 1442 C CA . LYS A 1 178 ? -16.621 12.383 37.911 1.00 80.94 178 LYS A CA 1
ATOM 1443 C C . LYS A 1 178 ? -15.650 12.030 39.042 1.00 80.94 178 LYS A C 1
ATOM 1445 O O . LYS A 1 178 ? -16.057 11.368 39.985 1.00 80.94 178 LYS A O 1
ATOM 1450 N N . LYS A 1 179 ? -14.369 12.403 38.943 1.00 76.44 179 LYS A N 1
ATOM 1451 C CA . LYS A 1 179 ? -13.371 12.189 40.012 1.00 76.44 1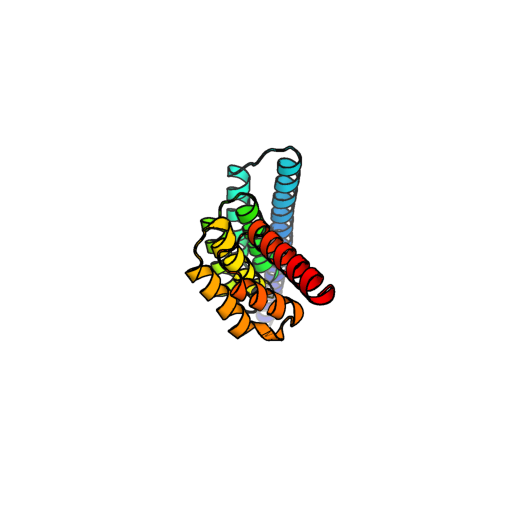79 LYS A CA 1
ATOM 1452 C C . LYS A 1 179 ? -13.336 13.322 41.039 1.00 76.44 179 LYS A C 1
ATOM 1454 O O . LYS A 1 179 ? -12.747 13.143 42.100 1.00 76.44 179 LYS A O 1
ATOM 1459 N N . ASN A 1 180 ? -13.910 14.474 40.697 1.00 70.25 180 ASN A N 1
ATOM 1460 C CA . ASN A 1 180 ? -13.946 15.669 41.538 1.00 70.25 180 ASN A CA 1
ATOM 1461 C C . ASN A 1 180 ? -15.304 15.858 42.245 1.00 70.25 180 ASN A C 1
ATOM 1463 O O . ASN A 1 180 ? -15.468 16.837 42.973 1.00 70.25 180 ASN A O 1
ATOM 1467 N N . GLN A 1 181 ? -16.256 14.949 42.012 1.00 59.44 181 GLN A N 1
ATOM 1468 C CA . GLN A 1 181 ? -17.512 14.785 42.753 1.00 59.44 181 GLN A CA 1
ATOM 1469 C C . GLN A 1 181 ? -17.374 13.630 43.745 1.00 59.44 181 GLN A C 1
ATOM 1471 O O . GLN A 1 181 ? -17.950 13.751 44.848 1.00 59.44 181 GLN A O 1
#

Radius of gyration: 22.8 Å; Cα contacts (8 Å, |Δi|>4): 139; chains: 1; bounding box: 49×58×73 Å

Sequence (181 aa):
MRYLTYSLIVIGLFAMTSCTQKKKEYADIQKMFDTLGLKIQQGYIDTAYLNKTIAEVKHYADEHPKDSLAAKLLFQSAQQLESHKMADQAVQILEKIQKDFSESAYAAKALLTEGFIYNNILHNIDQAKVKYNEYLEKYKNLDTNLSRDVELELQHLGKSAEELVKEFEARIEETKEKKNQ

Mean predicted aligned error: 7.15 Å

Foldseek 3Di:
DVVVVVVVVVVVVVVVVVVVVLVVLLVVLVVLVVVQVVCVVVVHHPVVSLVVSQVSLVVSCVVVLADLSSLVSLQVSLVVCVVVLVLVVSLVSLVCCCVRVVVHPSVLVSLQVNLCCCQPRVVPLVRNLVSLVVSCVPPCPVDVVVNVVSVVCNVQGNDDPVRVVVVVVVVVVVVVVVVVD